Protein AF-A0AAX6DH00-F1 (afdb_monomer_lite)

Structure (mmCIF, N/CA/C/O backbone):
data_AF-A0AAX6DH00-F1
#
_entry.id   AF-A0AAX6DH00-F1
#
loop_
_atom_site.group_PDB
_atom_site.id
_atom_site.type_symbol
_atom_site.label_atom_id
_atom_site.label_alt_id
_atom_site.label_comp_id
_atom_site.label_asym_id
_atom_site.label_entity_id
_atom_site.label_seq_id
_atom_site.pdbx_PDB_ins_code
_atom_site.Cartn_x
_atom_site.Cartn_y
_atom_site.Cartn_z
_atom_site.occupancy
_atom_site.B_iso_or_equiv
_atom_site.auth_seq_id
_atom_site.auth_comp_id
_atom_site.auth_asym_id
_atom_site.auth_atom_id
_atom_site.pdbx_PDB_model_num
ATOM 1 N N . MET A 1 1 ? 16.830 -7.726 -52.967 1.00 36.09 1 MET A N 1
ATOM 2 C CA . MET A 1 1 ? 17.103 -6.277 -53.062 1.00 36.09 1 MET A CA 1
ATOM 3 C C . MET A 1 1 ? 17.906 -5.869 -51.835 1.00 36.09 1 MET A C 1
ATOM 5 O O . MET A 1 1 ? 17.364 -5.880 -50.740 1.00 36.09 1 MET A O 1
ATOM 9 N N . CYS A 1 2 ? 19.209 -5.631 -52.005 1.00 44.84 2 CYS A N 1
ATOM 10 C CA . CYS A 1 2 ? 20.129 -5.226 -50.940 1.00 44.84 2 CYS A CA 1
ATOM 11 C C . CYS A 1 2 ? 20.216 -3.696 -50.881 1.00 44.84 2 CYS A C 1
ATOM 13 O O . CYS A 1 2 ? 20.780 -3.087 -51.782 1.00 44.84 2 CYS A O 1
ATOM 15 N N . ALA A 1 3 ? 19.680 -3.094 -49.821 1.00 40.09 3 ALA A N 1
ATOM 16 C CA . ALA A 1 3 ? 19.896 -1.698 -49.432 1.00 40.09 3 ALA A CA 1
ATOM 17 C C . ALA A 1 3 ? 19.557 -1.627 -47.928 1.00 40.09 3 ALA A C 1
ATOM 19 O O . ALA A 1 3 ? 18.430 -1.925 -47.558 1.00 40.09 3 ALA A O 1
ATOM 20 N N . HIS A 1 4 ? 20.428 -1.335 -46.961 1.00 42.34 4 HIS A N 1
ATOM 21 C CA . HIS A 1 4 ? 21.445 -0.293 -46.886 1.00 42.34 4 HIS A CA 1
ATOM 22 C C . HIS A 1 4 ? 22.553 -0.748 -45.912 1.00 42.34 4 HIS A C 1
ATOM 24 O O . HIS A 1 4 ? 22.329 -0.849 -44.707 1.00 42.34 4 HIS A O 1
ATOM 30 N N . ALA A 1 5 ? 23.754 -1.029 -46.417 1.00 48.47 5 ALA A N 1
ATOM 31 C CA . ALA A 1 5 ? 24.869 -1.577 -45.635 1.00 48.47 5 ALA A CA 1
ATOM 32 C C . ALA A 1 5 ? 25.882 -0.520 -45.136 1.00 48.47 5 ALA A C 1
ATOM 34 O O . ALA A 1 5 ? 26.988 -0.880 -44.749 1.00 48.47 5 ALA A O 1
ATOM 35 N N . LEU A 1 6 ? 25.543 0.777 -45.137 1.00 46.22 6 LEU A N 1
ATOM 36 C CA . LEU A 1 6 ? 26.541 1.851 -44.965 1.00 46.22 6 LEU A CA 1
ATOM 37 C C . LEU A 1 6 ? 26.400 2.736 -43.708 1.00 46.22 6 LEU A C 1
ATOM 39 O O . LEU A 1 6 ? 27.232 3.611 -43.516 1.00 46.22 6 LEU A O 1
ATOM 43 N N . ALA A 1 7 ? 25.442 2.486 -42.803 1.00 45.59 7 ALA A N 1
ATOM 44 C CA . ALA A 1 7 ? 25.322 3.237 -41.531 1.00 45.59 7 ALA A CA 1
ATOM 45 C C . ALA A 1 7 ? 25.464 2.376 -40.252 1.00 45.59 7 ALA A C 1
ATOM 47 O O . ALA A 1 7 ? 25.379 2.881 -39.135 1.00 45.59 7 ALA A O 1
ATOM 48 N N . LEU A 1 8 ? 25.689 1.064 -40.398 1.00 53.50 8 LEU A N 1
ATOM 49 C CA . LEU A 1 8 ? 25.662 0.074 -39.306 1.00 53.50 8 LEU A CA 1
ATOM 50 C C . LEU A 1 8 ? 27.019 -0.168 -38.616 1.00 53.50 8 LEU A C 1
ATOM 52 O O . LEU A 1 8 ? 27.123 -1.064 -37.775 1.00 53.50 8 LEU A O 1
ATOM 56 N N . SER A 1 9 ? 28.058 0.600 -38.953 1.00 57.28 9 SER A N 1
ATOM 57 C CA . SER A 1 9 ? 29.362 0.515 -38.280 1.00 57.28 9 SER A CA 1
ATOM 58 C C . SER A 1 9 ? 29.353 1.165 -36.898 1.00 57.28 9 SER A C 1
ATOM 60 O O . SER A 1 9 ? 30.161 0.781 -36.056 1.00 57.28 9 SER A O 1
ATOM 62 N N . HIS A 1 10 ? 28.431 2.100 -36.636 1.00 70.88 10 HIS A N 1
ATOM 63 C CA . HIS A 1 10 ? 28.306 2.720 -35.324 1.00 70.88 10 HIS A CA 1
ATOM 64 C C . HIS A 1 10 ? 27.531 1.790 -34.373 1.00 70.88 10 HIS A C 1
ATOM 66 O O . HIS A 1 10 ? 26.337 1.549 -34.605 1.00 70.88 10 HIS A O 1
ATOM 72 N N . PRO A 1 11 ? 28.153 1.286 -33.286 1.00 74.12 11 PRO A N 1
ATOM 73 C CA . PRO A 1 11 ? 27.522 0.320 -32.384 1.00 74.12 11 PRO A CA 1
ATOM 74 C C . PRO A 1 11 ? 26.168 0.799 -31.844 1.00 74.12 11 PRO A C 1
ATOM 76 O O . PRO A 1 11 ? 25.225 0.015 -31.769 1.00 74.12 11 PRO A O 1
ATOM 79 N N . GLY A 1 12 ? 26.032 2.100 -31.562 1.00 79.06 12 GLY A N 1
ATOM 80 C CA . GLY A 1 12 ? 24.787 2.693 -31.058 1.00 79.06 12 GLY A CA 1
ATOM 81 C C . GLY A 1 12 ? 23.616 2.659 -32.050 1.00 79.06 12 GLY A C 1
ATOM 82 O O . GLY A 1 12 ? 22.506 2.288 -31.672 1.00 79.06 12 GLY A O 1
ATOM 83 N N . ILE A 1 13 ? 23.856 2.974 -33.331 1.00 81.69 13 ILE A N 1
ATOM 84 C CA . ILE A 1 13 ? 22.810 2.943 -34.373 1.00 81.69 13 ILE A CA 1
ATOM 85 C C . ILE A 1 13 ? 22.343 1.500 -34.577 1.00 81.69 13 ILE A C 1
ATOM 87 O O . ILE A 1 13 ? 21.145 1.231 -34.631 1.00 81.69 13 ILE A O 1
ATOM 91 N N . ARG A 1 14 ? 23.286 0.550 -34.589 1.00 81.56 14 ARG A N 1
ATOM 92 C CA . ARG A 1 14 ? 22.984 -0.878 -34.709 1.00 81.56 14 ARG A CA 1
ATOM 93 C C . ARG A 1 14 ? 22.129 -1.400 -33.555 1.00 81.56 14 ARG A C 1
ATOM 95 O O . ARG A 1 14 ? 21.174 -2.125 -33.814 1.00 81.56 14 ARG A O 1
ATOM 102 N N . CYS A 1 15 ? 22.429 -1.014 -32.314 1.00 82.38 15 CYS A N 1
ATOM 103 C CA . CYS A 1 15 ? 21.626 -1.410 -31.153 1.00 82.38 15 CYS A CA 1
ATOM 104 C C . CYS A 1 15 ? 20.180 -0.904 -31.258 1.00 82.38 15 CYS A C 1
ATOM 106 O O . CYS A 1 15 ? 19.246 -1.679 -31.065 1.00 82.38 15 CYS A O 1
ATOM 108 N N . ARG A 1 16 ? 19.987 0.371 -31.624 1.00 83.06 16 ARG A N 1
ATOM 109 C CA . ARG A 1 16 ? 18.648 0.967 -31.766 1.00 83.06 16 ARG A CA 1
ATOM 110 C C . ARG A 1 16 ? 17.857 0.343 -32.911 1.00 83.06 16 ARG A C 1
ATOM 112 O O . ARG A 1 16 ? 16.684 0.035 -32.735 1.00 83.06 16 ARG A O 1
ATOM 119 N N . CYS A 1 17 ? 18.496 0.089 -34.054 1.00 83.06 17 CYS A N 1
ATOM 120 C CA . CYS A 1 17 ? 17.849 -0.614 -35.158 1.00 83.06 17 CYS A CA 1
ATOM 121 C C . CYS A 1 17 ? 17.416 -2.026 -34.744 1.00 83.06 17 CYS A C 1
ATOM 123 O O . CYS A 1 17 ? 16.275 -2.387 -34.994 1.00 83.06 17 CYS A O 1
ATOM 125 N N . LEU A 1 18 ? 18.277 -2.807 -34.080 1.00 82.44 18 LEU A N 1
ATOM 126 C CA . LEU A 1 18 ? 17.925 -4.157 -33.615 1.00 82.44 18 LEU A CA 1
ATOM 127 C C . LEU A 1 18 ? 16.733 -4.146 -32.649 1.00 82.44 18 LEU A C 1
ATOM 129 O O . LEU A 1 18 ? 15.811 -4.939 -32.817 1.00 82.44 18 LEU A O 1
ATOM 133 N N . ALA A 1 19 ? 16.708 -3.203 -31.703 1.00 83.75 19 ALA A N 1
ATOM 134 C CA . ALA A 1 19 ? 15.570 -3.019 -30.807 1.00 83.75 19 ALA A CA 1
ATOM 135 C C . ALA A 1 19 ? 14.288 -2.625 -31.568 1.00 83.75 19 ALA A C 1
ATOM 137 O O . ALA A 1 19 ? 13.224 -3.164 -31.282 1.00 83.75 19 ALA A O 1
ATOM 138 N N . ALA A 1 20 ? 14.382 -1.753 -32.577 1.00 83.56 20 ALA A N 1
ATOM 139 C CA . ALA A 1 20 ? 13.244 -1.358 -33.412 1.00 83.56 20 ALA A CA 1
ATOM 140 C C . ALA A 1 20 ? 12.718 -2.497 -34.308 1.00 83.56 20 ALA A C 1
ATOM 142 O O . ALA A 1 20 ? 11.521 -2.571 -34.566 1.00 83.56 20 ALA A O 1
ATOM 143 N N . TYR A 1 21 ? 13.596 -3.402 -34.751 1.00 82.00 21 TYR A N 1
ATOM 144 C CA . TYR A 1 21 ? 13.225 -4.621 -35.481 1.00 82.00 21 TYR A CA 1
ATOM 145 C C . TYR A 1 21 ? 12.626 -5.714 -34.576 1.00 82.00 21 TYR A C 1
ATOM 147 O O . TYR A 1 21 ? 12.186 -6.744 -35.083 1.00 82.00 21 TYR A O 1
ATOM 155 N N . GLY A 1 22 ? 12.603 -5.506 -33.256 1.00 80.38 22 GLY A N 1
ATOM 156 C CA . GLY A 1 22 ? 12.079 -6.455 -32.273 1.00 80.38 22 GLY A CA 1
ATOM 157 C C . GLY A 1 22 ? 13.092 -7.483 -31.760 1.00 80.38 22 GLY A C 1
ATOM 158 O O . GLY A 1 22 ? 12.729 -8.351 -30.969 1.00 80.38 22 GLY A O 1
ATOM 159 N N . ASP A 1 23 ? 14.368 -7.376 -32.144 1.00 83.12 23 ASP A N 1
ATOM 160 C CA . ASP A 1 23 ? 15.461 -8.204 -31.619 1.00 83.12 23 ASP A CA 1
ATOM 161 C C . ASP A 1 23 ? 16.238 -7.467 -30.516 1.00 83.12 23 ASP A C 1
ATOM 163 O O . ASP A 1 23 ? 17.413 -7.097 -30.627 1.00 83.12 23 ASP A O 1
ATOM 167 N N . ALA A 1 24 ? 15.539 -7.240 -29.410 1.00 79.75 24 ALA A N 1
ATOM 168 C CA . ALA A 1 24 ? 16.080 -6.572 -28.237 1.00 79.75 24 ALA A CA 1
ATOM 169 C C . ALA A 1 24 ? 17.164 -7.396 -27.512 1.00 79.75 24 ALA A C 1
ATOM 171 O O . ALA A 1 24 ? 18.070 -6.828 -26.907 1.00 79.75 24 ALA A O 1
ATOM 172 N N . VAL A 1 25 ? 17.141 -8.730 -27.612 1.00 81.81 25 VAL A N 1
ATOM 173 C CA . VAL A 1 25 ? 18.165 -9.595 -26.995 1.00 81.81 25 VAL A CA 1
ATOM 174 C C . VAL A 1 25 ? 19.510 -9.427 -27.701 1.00 81.81 25 VAL A C 1
ATOM 176 O O . VAL A 1 25 ? 20.551 -9.314 -27.044 1.00 81.81 25 VAL A O 1
ATOM 179 N N . SER A 1 26 ? 19.515 -9.361 -29.034 1.00 81.62 26 SER A N 1
ATOM 180 C CA . SER A 1 26 ? 20.732 -9.040 -29.779 1.00 81.62 26 SER A CA 1
ATOM 181 C C . SER A 1 26 ? 21.182 -7.600 -29.549 1.00 81.62 26 SER A C 1
ATOM 183 O O . SER A 1 26 ? 22.388 -7.360 -29.481 1.00 81.62 26 SER A O 1
ATOM 185 N N . ALA A 1 27 ? 20.254 -6.653 -29.372 1.00 81.25 27 ALA A N 1
ATOM 186 C CA . ALA A 1 27 ? 20.592 -5.270 -29.033 1.00 81.25 27 ALA A CA 1
ATOM 187 C C . ALA A 1 27 ? 21.374 -5.178 -27.709 1.00 81.25 27 ALA A C 1
ATOM 189 O O . ALA A 1 27 ? 22.427 -4.546 -27.667 1.00 81.25 27 ALA A O 1
ATOM 190 N N . VAL A 1 28 ? 20.938 -5.889 -26.661 1.00 82.12 28 VAL A N 1
ATOM 191 C CA . VAL A 1 28 ? 21.634 -5.931 -25.359 1.00 82.12 28 VAL A CA 1
ATOM 192 C C . VAL A 1 28 ? 23.030 -6.549 -25.480 1.00 82.12 28 VAL A C 1
ATOM 194 O O . VAL A 1 28 ? 23.989 -6.041 -24.901 1.00 82.12 28 VAL A O 1
ATOM 197 N N . LYS A 1 29 ? 23.195 -7.608 -26.283 1.00 84.00 29 LYS A N 1
ATOM 198 C CA . LYS A 1 29 ? 24.524 -8.198 -26.542 1.00 84.00 29 LYS A CA 1
ATOM 199 C C . LYS A 1 29 ? 25.462 -7.204 -27.224 1.00 84.00 29 LYS A C 1
ATOM 201 O O . LYS A 1 29 ? 26.643 -7.134 -26.882 1.00 84.00 29 LYS A O 1
ATOM 206 N N . TRP A 1 30 ? 24.941 -6.427 -28.171 1.00 81.19 30 TRP A N 1
ATOM 207 C CA . TRP A 1 30 ? 25.705 -5.397 -28.870 1.00 81.19 30 TRP A CA 1
ATOM 208 C C . TRP A 1 30 ? 26.014 -4.177 -28.002 1.00 81.19 30 TRP A C 1
ATOM 210 O O . TRP A 1 30 ? 27.060 -3.562 -28.207 1.00 81.19 30 TRP A O 1
ATOM 220 N N . ALA A 1 31 ? 25.187 -3.884 -26.996 1.00 78.94 31 ALA A N 1
ATOM 221 C CA . ALA A 1 31 ? 25.426 -2.801 -26.048 1.00 78.94 31 ALA A CA 1
ATOM 222 C C . ALA A 1 31 ? 26.734 -2.977 -25.261 1.00 78.94 31 ALA A C 1
ATOM 224 O O . ALA A 1 31 ? 27.362 -1.997 -24.903 1.00 78.94 31 ALA A O 1
ATOM 225 N N . SER A 1 32 ? 27.242 -4.201 -25.082 1.00 77.56 32 SER A N 1
ATOM 226 C CA . SER A 1 32 ? 28.572 -4.417 -24.477 1.00 77.56 32 SER A CA 1
ATOM 227 C C . SER A 1 32 ? 29.734 -3.747 -25.235 1.00 77.56 32 SER A C 1
ATOM 229 O O . SER A 1 32 ? 30.798 -3.527 -24.662 1.00 77.56 32 SER A O 1
ATOM 231 N N . ARG A 1 33 ? 29.542 -3.437 -26.525 1.00 79.00 33 ARG A N 1
ATOM 232 C CA . ARG A 1 33 ? 30.522 -2.768 -27.399 1.00 79.00 33 ARG A CA 1
ATOM 233 C C . ARG A 1 33 ? 30.294 -1.260 -27.505 1.00 79.00 33 ARG A C 1
ATOM 235 O O . ARG A 1 33 ? 30.979 -0.598 -28.282 1.00 79.00 33 ARG A O 1
ATOM 242 N N . LEU A 1 34 ? 29.291 -0.747 -26.804 1.00 78.50 34 LEU A N 1
ATOM 243 C CA . LEU A 1 34 ? 28.918 0.654 -26.778 1.00 78.50 34 LEU A CA 1
ATOM 244 C C . LEU A 1 34 ? 29.543 1.314 -25.534 1.00 78.50 34 LEU A C 1
ATOM 246 O O . LEU A 1 34 ? 29.838 0.650 -24.539 1.00 78.50 34 LEU A O 1
ATOM 250 N N . GLY A 1 35 ? 29.846 2.608 -25.624 1.00 74.50 35 GLY A N 1
ATOM 251 C CA . GLY A 1 35 ? 30.344 3.360 -24.476 1.00 74.50 35 GLY A CA 1
ATOM 252 C C . GLY A 1 35 ? 29.228 3.606 -23.461 1.00 74.50 35 GLY A C 1
ATOM 253 O O . GLY A 1 35 ? 28.056 3.721 -23.830 1.00 74.50 35 GLY A O 1
ATOM 254 N N . ARG A 1 36 ? 29.597 3.691 -22.177 1.00 73.06 36 ARG A N 1
ATOM 255 C CA . ARG A 1 36 ? 28.654 3.849 -21.053 1.00 73.06 36 ARG A CA 1
ATOM 256 C C . ARG A 1 36 ? 27.730 5.051 -21.235 1.00 73.06 36 ARG A C 1
ATOM 258 O O . ARG A 1 36 ? 26.573 4.996 -20.841 1.00 73.06 36 ARG A O 1
ATOM 265 N N . GLU A 1 37 ? 28.226 6.103 -21.873 1.00 75.69 37 GLU A N 1
ATOM 266 C CA . GLU A 1 37 ? 27.492 7.334 -22.150 1.00 75.69 37 GLU A CA 1
ATOM 267 C C . GLU A 1 37 ? 26.274 7.143 -23.065 1.00 75.69 37 GLU A C 1
ATOM 269 O O . GLU A 1 37 ? 25.338 7.928 -23.000 1.00 75.69 37 GLU A O 1
ATOM 274 N N . HIS A 1 38 ? 26.234 6.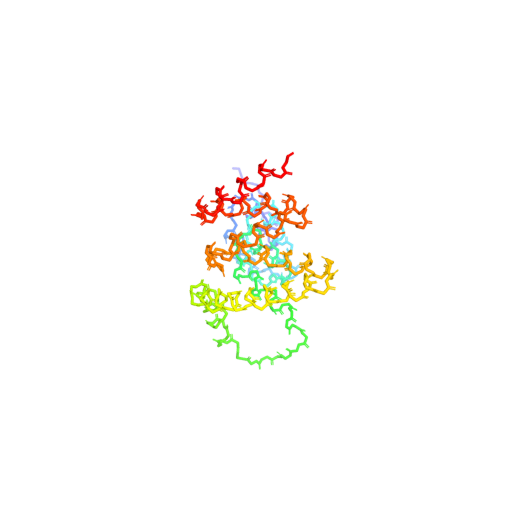079 -23.868 1.00 79.12 38 HIS A N 1
ATOM 275 C CA . HIS A 1 38 ? 25.117 5.799 -24.774 1.00 79.12 38 HIS A CA 1
ATOM 276 C C . HIS A 1 38 ? 24.175 4.701 -24.249 1.00 79.12 38 HIS A C 1
ATOM 278 O O . HIS A 1 38 ? 23.207 4.338 -24.926 1.00 79.12 38 HIS A O 1
ATOM 284 N N . HIS A 1 39 ? 24.464 4.126 -23.078 1.00 82.00 39 HIS A N 1
ATOM 285 C CA . HIS A 1 39 ? 23.659 3.049 -22.499 1.00 82.00 39 HIS A CA 1
ATOM 286 C C . HIS A 1 39 ? 22.344 3.566 -21.931 1.00 82.00 39 HIS A C 1
ATOM 288 O O . HIS A 1 39 ? 21.317 2.919 -22.125 1.00 82.00 39 HIS A O 1
ATOM 294 N N . ASP A 1 40 ? 22.362 4.750 -21.318 1.00 82.31 40 ASP A N 1
ATOM 295 C CA . ASP A 1 40 ? 21.157 5.401 -20.802 1.00 82.31 40 ASP A CA 1
ATOM 296 C C . ASP A 1 40 ? 20.189 5.744 -21.941 1.00 82.31 40 ASP A C 1
ATOM 298 O O . ASP A 1 40 ? 19.012 5.386 -21.889 1.00 82.31 40 ASP A O 1
ATOM 302 N N . ASP A 1 41 ? 20.702 6.315 -23.034 1.00 85.00 41 ASP A N 1
ATOM 303 C CA . ASP A 1 41 ? 19.892 6.610 -24.217 1.00 85.00 41 ASP A CA 1
ATOM 304 C C . ASP A 1 41 ? 19.286 5.347 -24.847 1.00 85.00 41 ASP A C 1
ATOM 306 O O . ASP A 1 41 ? 18.151 5.356 -25.329 1.00 85.00 41 ASP A O 1
ATOM 310 N N . LEU A 1 42 ? 20.052 4.251 -24.899 1.00 83.31 42 LEU A N 1
ATOM 311 C CA . LEU A 1 42 ? 19.571 2.978 -25.433 1.00 83.31 42 LEU A CA 1
ATOM 312 C C . LEU A 1 42 ? 18.503 2.366 -24.521 1.00 83.31 42 LEU A C 1
ATOM 314 O O . LEU A 1 42 ? 17.490 1.879 -25.019 1.00 83.31 42 LEU A O 1
ATOM 318 N N . ALA A 1 43 ? 18.701 2.420 -23.206 1.00 84.81 43 ALA A N 1
ATOM 319 C CA . ALA A 1 43 ? 17.744 1.938 -22.221 1.00 84.81 43 ALA A CA 1
ATOM 320 C C . ALA A 1 43 ? 16.431 2.734 -22.275 1.00 84.81 43 ALA A C 1
ATOM 322 O O . ALA A 1 43 ? 15.355 2.137 -22.291 1.00 84.81 43 ALA A O 1
ATOM 323 N N . GLN A 1 44 ? 16.501 4.061 -22.414 1.00 85.88 44 GLN A N 1
ATOM 324 C CA . GLN A 1 44 ? 15.326 4.916 -22.590 1.00 85.88 44 GLN A CA 1
ATOM 325 C C . GLN A 1 44 ? 14.613 4.658 -23.926 1.00 85.88 44 GLN A C 1
ATOM 327 O O . GLN A 1 44 ? 13.383 4.638 -23.982 1.00 85.88 44 GLN A O 1
ATOM 332 N N . PHE A 1 45 ? 15.361 4.399 -25.002 1.00 85.12 45 PHE A N 1
ATOM 333 C CA . PHE A 1 45 ? 14.779 3.992 -26.282 1.00 85.12 45 PHE A CA 1
ATOM 334 C C . PHE A 1 45 ? 14.041 2.650 -26.170 1.00 85.12 45 PHE A C 1
ATOM 336 O O . PHE A 1 45 ? 12.902 2.527 -26.614 1.00 85.12 45 PHE A O 1
ATOM 343 N N . MET A 1 46 ? 14.657 1.650 -25.534 1.00 84.12 46 MET A N 1
ATOM 344 C CA . MET A 1 46 ? 14.034 0.343 -25.307 1.00 84.12 46 MET A CA 1
ATOM 345 C C . MET A 1 46 ? 12.799 0.442 -24.407 1.00 84.12 46 MET A C 1
ATOM 347 O O . MET A 1 46 ? 11.823 -0.269 -24.641 1.00 84.12 46 MET A O 1
ATOM 351 N N . LEU A 1 47 ? 12.808 1.357 -23.436 1.00 84.00 47 LEU A N 1
ATOM 352 C CA . LEU A 1 47 ? 11.652 1.663 -22.602 1.00 84.00 47 LEU A CA 1
ATOM 353 C C . LEU A 1 47 ? 10.469 2.180 -23.423 1.00 84.00 47 LEU A C 1
ATOM 355 O O . LEU A 1 47 ? 9.367 1.651 -23.302 1.00 84.00 47 LEU A O 1
ATOM 359 N N . GLY A 1 48 ? 10.707 3.158 -24.302 1.00 83.69 48 GLY A N 1
ATOM 360 C CA . GLY A 1 48 ? 9.674 3.715 -25.184 1.00 83.69 48 GLY A CA 1
ATOM 361 C C . GLY A 1 48 ? 9.078 2.691 -26.158 1.00 83.69 48 GLY A C 1
ATOM 362 O O . GLY A 1 48 ? 7.930 2.830 -26.567 1.00 83.69 48 GLY A O 1
ATOM 363 N N . MET A 1 49 ? 9.831 1.637 -26.482 1.00 80.69 49 MET A N 1
ATOM 364 C CA . MET A 1 49 ? 9.384 0.521 -27.324 1.00 80.69 49 MET A CA 1
ATOM 365 C C . MET A 1 49 ? 8.683 -0.603 -26.536 1.00 80.69 49 MET A C 1
ATOM 367 O O . MET A 1 49 ? 8.215 -1.564 -27.142 1.00 80.69 49 MET A O 1
ATOM 371 N N . GLY A 1 50 ? 8.607 -0.513 -25.202 1.00 82.00 50 GLY A N 1
ATOM 372 C CA . GLY A 1 50 ? 7.980 -1.524 -24.340 1.00 82.00 50 GLY A CA 1
ATOM 373 C C . GLY A 1 50 ? 8.894 -2.685 -23.928 1.00 82.00 50 GLY A C 1
ATOM 374 O O . GLY A 1 50 ? 8.435 -3.650 -23.321 1.00 82.00 50 GLY A O 1
ATOM 375 N N . TYR A 1 51 ? 10.199 -2.602 -24.198 1.00 81.50 51 TYR A N 1
ATOM 376 C CA . TYR A 1 51 ? 11.192 -3.629 -23.862 1.00 81.50 51 TYR A CA 1
ATOM 377 C C . TYR A 1 51 ? 11.858 -3.388 -22.496 1.00 81.50 51 TYR A C 1
ATOM 379 O O . TYR A 1 51 ? 13.076 -3.508 -22.351 1.00 81.50 51 TYR A O 1
ATOM 387 N N . ALA A 1 52 ? 11.061 -3.066 -21.471 1.00 77.44 52 ALA A N 1
ATOM 388 C CA . ALA A 1 52 ? 11.549 -2.714 -20.131 1.00 77.44 52 ALA A CA 1
ATOM 389 C C . ALA A 1 52 ? 12.341 -3.852 -19.454 1.00 77.44 52 ALA A C 1
ATOM 391 O O . ALA A 1 52 ? 13.385 -3.619 -18.848 1.00 77.44 52 ALA A O 1
ATOM 392 N N . THR A 1 53 ? 11.896 -5.102 -19.611 1.00 77.69 53 THR A N 1
ATOM 393 C CA . THR A 1 53 ? 12.554 -6.282 -19.020 1.00 77.69 53 THR A CA 1
ATOM 394 C C . THR A 1 53 ? 13.926 -6.562 -19.630 1.00 77.69 53 THR A C 1
ATOM 396 O O . THR A 1 53 ? 14.848 -6.971 -18.933 1.00 77.69 53 THR A O 1
ATOM 399 N N . GLN A 1 54 ? 14.084 -6.324 -20.932 1.00 80.38 54 GLN A N 1
ATOM 400 C CA . GLN A 1 54 ? 15.346 -6.533 -21.644 1.00 80.38 54 GLN A CA 1
ATOM 401 C C . GLN A 1 54 ? 16.297 -5.356 -21.437 1.00 80.38 54 GLN A C 1
ATOM 403 O O . GLN A 1 54 ? 17.504 -5.561 -21.330 1.00 80.38 54 GLN A O 1
ATOM 408 N N . ALA A 1 55 ? 15.759 -4.141 -21.313 1.00 79.50 55 ALA A N 1
ATOM 409 C CA . ALA A 1 55 ? 16.533 -2.956 -20.975 1.00 79.50 55 ALA A CA 1
ATOM 410 C C . ALA A 1 55 ? 17.229 -3.104 -19.612 1.00 79.50 55 ALA A C 1
ATOM 412 O O . ALA A 1 55 ? 18.388 -2.729 -19.499 1.00 79.50 55 ALA A O 1
ATOM 413 N N . LEU A 1 56 ? 16.600 -3.752 -18.620 1.00 79.44 56 LEU A N 1
ATOM 414 C CA . LEU A 1 56 ? 17.237 -4.058 -17.327 1.00 79.44 56 LEU A CA 1
ATOM 415 C C . LEU A 1 56 ? 18.527 -4.889 -17.432 1.00 79.44 56 LEU A C 1
ATOM 417 O O . LEU A 1 56 ? 19.333 -4.886 -16.507 1.00 79.44 56 LEU A O 1
ATOM 421 N N . HIS A 1 57 ? 18.734 -5.619 -18.530 1.00 80.75 57 HIS A N 1
ATOM 422 C CA . HIS A 1 57 ? 19.944 -6.414 -18.741 1.00 80.75 57 HIS A CA 1
ATOM 423 C C . HIS A 1 57 ? 21.095 -5.625 -19.383 1.00 80.75 57 HIS A C 1
ATOM 425 O O . HIS A 1 57 ? 22.171 -6.192 -19.592 1.00 80.75 57 HIS A O 1
ATOM 431 N N . LEU A 1 58 ? 20.903 -4.341 -19.708 1.00 80.00 58 LEU A N 1
ATOM 432 C CA . LEU A 1 58 ? 21.966 -3.508 -20.263 1.00 80.00 58 LEU A CA 1
ATOM 433 C C . LEU A 1 58 ? 23.040 -3.224 -19.193 1.00 80.00 58 LEU A C 1
ATOM 435 O O . LEU A 1 58 ? 22.727 -2.768 -18.092 1.00 80.00 58 LEU A O 1
ATOM 439 N N . PRO A 1 59 ? 24.327 -3.472 -19.492 1.00 69.94 59 PRO A N 1
ATOM 440 C CA . PRO A 1 59 ? 25.401 -3.216 -18.542 1.00 69.94 59 PRO A CA 1
ATOM 441 C C . PRO A 1 59 ? 25.639 -1.710 -18.398 1.00 69.94 59 PRO A C 1
ATOM 443 O O . PRO A 1 59 ? 25.813 -1.026 -19.393 1.00 69.94 59 PRO A O 1
ATOM 446 N N . GLY A 1 60 ? 25.734 -1.178 -17.178 1.00 71.31 60 GLY A N 1
ATOM 447 C CA . GLY A 1 60 ? 26.168 0.211 -16.956 1.00 71.31 60 GLY A CA 1
ATOM 448 C C . GLY A 1 60 ? 25.102 1.291 -17.162 1.00 71.31 60 GLY A C 1
ATOM 449 O O . GLY A 1 60 ? 25.473 2.428 -17.430 1.00 71.31 60 GLY A O 1
ATOM 450 N N . ILE A 1 61 ? 23.819 0.946 -17.023 1.00 79.88 61 ILE A N 1
ATOM 451 C CA . ILE A 1 61 ? 22.731 1.927 -16.922 1.00 79.88 61 ILE A CA 1
ATOM 452 C C . ILE A 1 61 ? 22.867 2.731 -15.620 1.00 79.88 61 ILE A C 1
ATOM 454 O O . ILE A 1 61 ? 23.279 2.206 -14.579 1.00 79.88 61 ILE A O 1
ATOM 458 N N . SER A 1 62 ? 22.487 4.003 -15.663 1.00 79.44 62 SER A N 1
ATOM 459 C CA . SER A 1 62 ? 22.355 4.854 -14.487 1.00 79.44 62 SER A CA 1
ATOM 460 C C . SER A 1 62 ? 21.373 4.274 -13.465 1.00 79.44 62 SER A C 1
ATOM 462 O O . SER A 1 62 ? 20.268 3.849 -13.797 1.00 79.44 62 SER A O 1
ATOM 464 N N . LYS A 1 63 ? 21.737 4.328 -12.178 1.00 76.25 63 LYS A N 1
ATOM 465 C CA . LYS A 1 63 ? 20.929 3.781 -11.070 1.00 76.25 63 LYS A CA 1
ATOM 466 C C . LYS A 1 63 ? 19.521 4.367 -10.965 1.00 76.25 63 LYS A C 1
ATOM 468 O O . LYS A 1 63 ? 18.615 3.686 -10.494 1.00 76.25 63 LYS A O 1
ATOM 473 N N . ARG A 1 64 ? 19.327 5.603 -11.435 1.00 78.94 64 ARG A N 1
ATOM 474 C CA . ARG A 1 64 ? 17.998 6.227 -11.524 1.00 78.94 64 ARG A CA 1
ATOM 475 C C . ARG A 1 64 ? 17.140 5.570 -12.603 1.00 78.94 64 ARG A C 1
ATOM 477 O O . ARG A 1 64 ? 16.004 5.209 -12.338 1.00 78.94 64 ARG A O 1
ATOM 484 N N . LEU A 1 65 ? 17.715 5.345 -13.783 1.00 80.88 65 LEU A N 1
ATOM 485 C CA . LEU A 1 65 ? 17.010 4.716 -14.895 1.00 80.88 65 LEU A CA 1
ATOM 486 C C . LEU A 1 65 ? 16.769 3.219 -14.636 1.00 80.88 65 LEU A C 1
ATOM 488 O O . LEU A 1 65 ? 15.717 2.700 -14.989 1.00 80.88 65 LEU A O 1
ATOM 492 N N . GLU A 1 66 ? 17.688 2.534 -13.948 1.00 82.62 66 GLU A N 1
ATOM 493 C CA . GLU A 1 66 ? 17.498 1.152 -13.479 1.00 82.62 66 GLU A CA 1
ATOM 494 C C . GLU A 1 66 ? 16.285 1.032 -12.534 1.00 82.62 66 GLU A C 1
ATOM 496 O O . GLU A 1 66 ? 15.502 0.091 -12.655 1.00 82.62 66 GLU A O 1
ATOM 501 N N . PHE A 1 67 ? 16.078 2.013 -11.645 1.00 81.75 67 PHE A N 1
ATOM 502 C CA . PHE A 1 67 ? 14.898 2.083 -10.778 1.00 81.75 67 PHE A CA 1
ATOM 503 C C . PHE A 1 67 ? 13.602 2.285 -11.575 1.00 81.75 67 PHE A C 1
ATOM 505 O O . PHE A 1 67 ? 12.644 1.537 -11.372 1.00 81.75 67 PHE A O 1
ATOM 512 N N . ASP A 1 68 ? 13.582 3.237 -12.511 1.00 81.75 68 ASP A N 1
ATOM 513 C CA . ASP A 1 68 ? 12.402 3.507 -13.341 1.00 81.75 68 ASP A CA 1
ATOM 514 C C . ASP A 1 68 ? 12.024 2.283 -14.190 1.00 81.75 68 ASP A C 1
ATOM 516 O O . ASP A 1 68 ? 10.852 1.910 -14.282 1.00 81.75 68 ASP A O 1
ATOM 520 N N . LEU A 1 69 ? 13.022 1.591 -14.746 1.00 81.94 69 LEU A N 1
ATOM 521 C CA . LEU A 1 69 ? 12.827 0.349 -15.494 1.00 81.94 69 LEU A CA 1
ATOM 522 C C . LEU A 1 69 ? 12.306 -0.786 -14.608 1.00 81.94 69 LEU A C 1
ATOM 524 O O . LEU A 1 69 ? 11.411 -1.527 -15.020 1.00 81.94 69 LEU A O 1
ATOM 528 N N . ALA A 1 70 ? 12.833 -0.927 -13.391 1.00 80.38 70 ALA A N 1
ATOM 529 C CA . ALA A 1 70 ? 12.406 -1.951 -12.440 1.00 80.38 70 ALA A CA 1
ATOM 530 C C . ALA A 1 70 ? 10.965 -1.720 -11.957 1.00 80.38 70 ALA A C 1
ATOM 532 O O . ALA A 1 70 ? 10.200 -2.674 -11.819 1.00 80.38 70 ALA A O 1
ATOM 533 N N . MET A 1 71 ? 10.565 -0.458 -11.777 1.00 81.31 71 MET A N 1
ATOM 534 C CA . MET A 1 71 ? 9.184 -0.081 -11.465 1.00 81.31 71 MET A CA 1
ATOM 535 C C . MET A 1 71 ? 8.232 -0.424 -12.616 1.00 81.31 71 MET A C 1
ATOM 537 O O . MET A 1 71 ? 7.172 -1.000 -12.381 1.00 81.31 71 MET A O 1
ATOM 541 N N . GLN A 1 72 ? 8.618 -0.144 -13.865 1.00 79.69 72 GLN A N 1
ATOM 542 C CA . GLN A 1 72 ? 7.781 -0.444 -15.035 1.00 79.69 72 GLN A CA 1
ATOM 543 C C . GLN A 1 72 ? 7.703 -1.938 -15.381 1.00 79.69 72 GLN A C 1
ATOM 545 O O . GLN A 1 72 ? 6.711 -2.391 -15.945 1.00 79.69 72 GLN A O 1
ATOM 550 N N . SER A 1 73 ? 8.722 -2.720 -15.027 1.00 74.75 73 SER A N 1
ATOM 551 C CA . SER A 1 73 ? 8.749 -4.177 -15.232 1.00 74.75 73 SER A CA 1
ATOM 552 C C . SER A 1 73 ? 8.209 -4.982 -14.044 1.00 74.75 73 SER A C 1
ATOM 554 O O . SER A 1 73 ? 8.239 -6.212 -14.082 1.00 74.75 73 SER A O 1
ATOM 556 N N . ASN A 1 74 ? 7.675 -4.307 -13.015 1.00 75.25 74 ASN A N 1
ATOM 557 C CA . ASN A 1 74 ? 7.135 -4.903 -11.787 1.00 75.25 74 ASN A CA 1
ATOM 558 C C . ASN A 1 74 ? 8.166 -5.724 -10.978 1.00 75.25 74 ASN A C 1
ATOM 560 O O . ASN A 1 74 ? 7.812 -6.583 -10.169 1.00 75.25 74 ASN A O 1
ATOM 564 N N . ASP A 1 75 ? 9.457 -5.452 -11.174 1.00 77.44 75 ASP A N 1
ATOM 565 C CA . ASP A 1 75 ? 10.566 -6.192 -10.574 1.00 77.44 75 ASP A CA 1
ATOM 566 C C . ASP A 1 75 ? 11.015 -5.502 -9.269 1.00 77.44 75 ASP A C 1
ATOM 568 O O . ASP A 1 75 ? 12.116 -4.960 -9.127 1.00 77.44 75 ASP A O 1
ATOM 572 N N . LEU A 1 76 ? 10.102 -5.489 -8.288 1.00 74.56 76 LEU A N 1
ATOM 573 C CA . LEU A 1 76 ? 10.197 -4.693 -7.052 1.00 74.56 76 LEU A CA 1
ATOM 574 C C . LEU A 1 76 ? 11.458 -4.976 -6.222 1.00 74.56 76 LEU A C 1
ATOM 576 O O . LEU A 1 76 ? 11.978 -4.080 -5.558 1.00 74.56 76 LEU A O 1
ATOM 580 N N . LYS A 1 77 ? 11.985 -6.206 -6.276 1.00 73.75 77 LYS A N 1
ATOM 581 C CA . LYS A 1 77 ? 13.227 -6.582 -5.577 1.00 73.75 77 LYS A CA 1
ATOM 582 C C . LYS A 1 77 ? 14.424 -5.784 -6.097 1.00 73.75 77 LYS A C 1
ATOM 584 O O . LYS A 1 77 ? 15.234 -5.305 -5.306 1.00 73.75 77 LYS A O 1
ATOM 589 N N . ARG A 1 78 ? 14.510 -5.608 -7.419 1.00 71.19 78 ARG A N 1
ATOM 590 C CA . ARG A 1 78 ? 15.572 -4.826 -8.065 1.00 71.19 78 ARG A CA 1
ATOM 591 C C . ARG A 1 78 ? 15.371 -3.330 -7.861 1.00 71.19 78 ARG A C 1
ATOM 593 O O . ARG A 1 78 ? 16.344 -2.635 -7.585 1.00 71.19 78 ARG A O 1
ATOM 600 N N . ALA A 1 79 ? 14.126 -2.849 -7.906 1.00 75.75 79 ALA A N 1
ATOM 601 C CA . ALA A 1 79 ? 13.807 -1.448 -7.620 1.00 75.75 79 ALA A CA 1
ATOM 602 C C . ALA A 1 79 ? 14.240 -1.049 -6.197 1.00 75.75 79 ALA A C 1
ATOM 604 O O . ALA A 1 79 ? 14.932 -0.047 -6.016 1.00 75.75 79 ALA A O 1
ATOM 605 N N . LEU A 1 80 ? 13.912 -1.874 -5.194 1.00 73.62 80 LEU A N 1
ATOM 606 C CA . LEU A 1 80 ? 14.317 -1.654 -3.804 1.00 73.62 80 LEU A CA 1
ATOM 607 C C . LEU A 1 80 ? 15.845 -1.659 -3.654 1.00 73.62 80 LEU A C 1
ATOM 609 O O . LEU A 1 80 ? 16.406 -0.771 -3.015 1.00 73.62 80 LEU A O 1
ATOM 613 N N . GLN A 1 81 ? 16.529 -2.622 -4.278 1.00 74.88 81 GLN A N 1
ATOM 614 C CA . GLN A 1 81 ? 17.990 -2.705 -4.241 1.00 74.88 81 GLN A CA 1
ATOM 615 C C . GLN A 1 81 ? 18.656 -1.469 -4.871 1.00 74.88 81 GLN A C 1
ATOM 617 O O . GLN A 1 81 ? 19.636 -0.950 -4.329 1.00 74.88 81 GLN A O 1
ATOM 622 N N . CYS A 1 82 ? 18.107 -0.952 -5.974 1.00 73.44 82 CYS A N 1
ATOM 623 C CA . CYS A 1 82 ? 18.569 0.291 -6.595 1.00 73.44 82 CYS A CA 1
ATOM 624 C C . CYS A 1 82 ? 18.361 1.497 -5.675 1.00 73.44 82 CYS A C 1
ATOM 626 O O . CYS A 1 82 ? 19.272 2.309 -5.517 1.00 73.44 82 CYS A O 1
ATOM 628 N N . LEU A 1 83 ? 17.200 1.585 -5.024 1.00 74.44 83 LEU A N 1
ATOM 629 C CA . LEU A 1 83 ? 16.867 2.666 -4.096 1.00 74.44 83 LEU A CA 1
ATOM 630 C C . LEU A 1 83 ? 17.803 2.664 -2.878 1.00 74.44 83 LEU A C 1
ATOM 632 O O . LEU A 1 83 ? 18.363 3.705 -2.544 1.00 74.44 83 LEU A O 1
ATOM 636 N N . LEU A 1 84 ? 18.067 1.500 -2.278 1.00 72.69 84 LEU A N 1
ATOM 637 C CA . LEU A 1 84 ? 19.026 1.358 -1.174 1.00 72.69 84 LEU A CA 1
ATOM 638 C C . LEU A 1 84 ? 20.446 1.761 -1.593 1.00 72.69 84 LEU A C 1
ATOM 640 O O . LEU A 1 84 ? 21.129 2.473 -0.861 1.00 72.69 84 LEU A O 1
ATOM 644 N N . THR A 1 85 ? 20.869 1.380 -2.801 1.00 73.94 85 THR A N 1
ATOM 645 C CA . THR A 1 85 ? 22.181 1.769 -3.346 1.00 73.94 85 THR A CA 1
ATOM 646 C C . THR A 1 85 ? 22.280 3.287 -3.549 1.00 73.94 85 THR A C 1
ATOM 648 O O . THR A 1 85 ? 23.316 3.881 -3.261 1.00 73.94 85 THR A O 1
ATOM 651 N N . MET A 1 86 ? 21.204 3.941 -4.006 1.00 67.50 86 MET A N 1
ATOM 652 C CA . MET A 1 86 ? 21.150 5.404 -4.130 1.00 67.50 86 MET A CA 1
ATOM 653 C C . MET A 1 86 ? 21.102 6.110 -2.766 1.00 67.50 86 MET A C 1
ATOM 655 O O . MET A 1 86 ? 21.727 7.156 -2.606 1.00 67.50 86 MET A O 1
ATOM 659 N N . SER A 1 87 ? 20.394 5.540 -1.787 1.00 67.00 87 SER A N 1
ATOM 660 C CA . SER A 1 87 ? 20.247 6.100 -0.436 1.00 67.00 87 SER A CA 1
ATOM 661 C C . SER A 1 87 ? 21.530 5.987 0.395 1.00 67.00 87 SER A C 1
ATOM 663 O O . SER A 1 87 ? 21.834 6.892 1.167 1.00 67.00 87 SER A O 1
ATOM 665 N N . ASN A 1 88 ? 22.315 4.922 0.206 1.00 57.56 88 ASN A N 1
ATOM 666 C CA . ASN A 1 88 ? 23.559 4.679 0.947 1.00 57.56 88 ASN A CA 1
ATOM 667 C C . ASN A 1 88 ? 24.797 5.340 0.315 1.00 57.56 88 ASN A C 1
ATOM 669 O O . ASN A 1 88 ? 25.884 5.281 0.880 1.00 57.56 88 ASN A O 1
ATOM 673 N N . SER A 1 89 ? 24.660 6.042 -0.815 1.00 49.62 89 SER A N 1
ATOM 674 C CA . SER A 1 89 ? 25.779 6.715 -1.498 1.00 49.62 89 SER A CA 1
ATOM 675 C C . SER A 1 89 ? 26.330 7.959 -0.763 1.00 49.62 89 SER A C 1
ATOM 677 O O . SER A 1 89 ? 27.051 8.754 -1.371 1.00 49.62 89 SER A O 1
ATOM 679 N N . ARG A 1 90 ? 26.018 8.156 0.5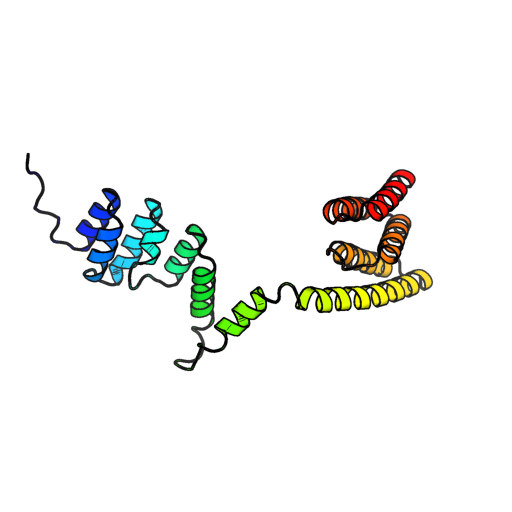24 1.00 45.41 90 ARG A N 1
ATOM 680 C CA . ARG A 1 90 ? 26.687 9.157 1.369 1.00 45.41 90 ARG A CA 1
ATOM 681 C C . ARG A 1 90 ? 27.650 8.595 2.402 1.00 45.41 90 ARG A C 1
ATOM 683 O O . ARG A 1 90 ? 28.391 9.400 2.943 1.00 45.41 90 ARG A O 1
ATOM 690 N N . ASP A 1 91 ? 27.734 7.284 2.609 1.00 38.41 91 ASP A N 1
ATOM 691 C CA . ASP A 1 91 ? 28.736 6.761 3.532 1.00 38.41 91 ASP A CA 1
ATOM 692 C C . ASP A 1 91 ? 29.176 5.334 3.193 1.00 38.41 91 ASP A C 1
ATOM 694 O O . ASP A 1 91 ? 28.381 4.403 3.115 1.00 38.41 91 ASP A O 1
ATOM 698 N N . VAL A 1 92 ? 30.497 5.208 3.075 1.00 35.75 92 VAL A N 1
ATOM 699 C CA . VAL A 1 92 ? 31.289 3.985 3.227 1.00 35.75 92 VAL A CA 1
ATOM 700 C C . VAL A 1 92 ? 31.332 3.036 2.023 1.00 35.75 92 VAL A C 1
ATOM 702 O O . VAL A 1 92 ? 30.493 2.174 1.772 1.00 35.75 92 VAL A O 1
ATOM 705 N N . ALA A 1 93 ? 32.462 3.157 1.326 1.00 40.50 93 ALA A N 1
ATOM 706 C CA . ALA A 1 93 ? 33.056 2.098 0.541 1.00 40.50 93 ALA A CA 1
ATOM 707 C C . ALA A 1 93 ? 33.183 0.807 1.365 1.00 40.50 93 ALA A C 1
ATOM 709 O O . ALA A 1 93 ? 33.738 0.815 2.459 1.00 40.50 93 ALA A O 1
ATOM 710 N N . GLN A 1 94 ? 32.773 -0.304 0.756 1.00 49.69 94 GLN A N 1
ATOM 711 C CA . GLN A 1 94 ? 33.320 -1.629 1.022 1.00 49.69 94 GLN A CA 1
ATOM 712 C C . GLN A 1 94 ? 33.187 -2.134 2.470 1.00 49.69 94 GLN A C 1
ATOM 714 O O . GLN A 1 94 ? 34.151 -2.085 3.231 1.00 49.69 94 GLN A O 1
ATOM 719 N N . GLN A 1 95 ? 32.050 -2.755 2.802 1.00 35.50 95 GLN A N 1
ATOM 720 C CA . GLN A 1 95 ? 32.029 -3.932 3.683 1.00 35.50 95 GLN A CA 1
ATOM 721 C C . GLN A 1 95 ? 30.666 -4.649 3.661 1.00 35.50 95 GLN A C 1
ATOM 723 O O . GLN A 1 95 ? 29.640 -4.087 4.016 1.00 35.50 95 GLN A O 1
ATOM 728 N N . ASN A 1 96 ? 30.696 -5.913 3.228 1.00 40.59 96 ASN A N 1
ATOM 729 C CA . ASN A 1 96 ? 29.867 -7.027 3.702 1.00 40.59 96 ASN A CA 1
ATOM 730 C C . ASN A 1 96 ? 28.345 -6.797 3.835 1.00 40.59 96 ASN A C 1
ATOM 732 O O . ASN A 1 96 ? 27.809 -6.851 4.932 1.00 40.59 96 ASN A O 1
ATOM 736 N N . ALA A 1 97 ? 27.622 -6.660 2.719 1.00 44.16 97 ALA A N 1
ATOM 737 C CA . ALA A 1 97 ? 26.149 -6.636 2.709 1.00 44.16 97 ALA A CA 1
ATOM 738 C C . ALA A 1 97 ? 25.517 -7.977 2.269 1.00 44.16 97 ALA A C 1
ATOM 740 O O . ALA A 1 97 ? 24.457 -7.998 1.645 1.00 44.16 97 ALA A O 1
ATOM 741 N N . SER A 1 98 ? 26.179 -9.111 2.532 1.00 46.94 98 SER A N 1
ATOM 742 C CA . SER A 1 98 ? 25.615 -10.444 2.259 1.00 46.94 98 SER A CA 1
ATOM 743 C C . SER A 1 98 ? 24.814 -11.024 3.429 1.00 46.94 98 SER A C 1
ATOM 745 O O . SER A 1 98 ? 24.245 -12.100 3.274 1.00 46.94 98 SER A O 1
ATOM 747 N N . THR A 1 99 ? 24.740 -10.339 4.573 1.00 46.59 99 THR A N 1
ATOM 748 C CA . THR A 1 99 ? 24.020 -10.820 5.767 1.00 46.59 99 THR A CA 1
ATOM 749 C C . THR A 1 99 ? 22.650 -10.175 5.987 1.00 46.59 99 THR A C 1
ATOM 751 O O . THR A 1 99 ? 21.781 -10.826 6.554 1.00 46.59 99 THR A O 1
ATOM 754 N N . ASP A 1 100 ? 22.373 -8.996 5.423 1.00 50.91 100 ASP A N 1
ATOM 755 C CA . ASP A 1 100 ? 21.092 -8.308 5.684 1.00 50.91 100 ASP A CA 1
ATOM 756 C C . ASP A 1 100 ? 19.992 -8.632 4.665 1.00 50.91 100 ASP A C 1
ATOM 758 O O . ASP A 1 100 ? 18.816 -8.365 4.896 1.00 50.91 100 ASP A O 1
ATOM 762 N N . ILE A 1 101 ? 20.325 -9.242 3.525 1.00 53.16 101 ILE A N 1
ATOM 763 C CA . ILE A 1 101 ? 19.322 -9.559 2.495 1.00 53.16 101 ILE A CA 1
ATOM 764 C C . ILE A 1 101 ? 18.459 -10.748 2.935 1.00 53.16 101 ILE A C 1
ATOM 766 O O . ILE A 1 101 ? 17.258 -10.753 2.677 1.00 53.16 101 ILE A O 1
ATOM 770 N N . SER A 1 102 ? 19.037 -11.729 3.637 1.00 48.88 102 SER A N 1
ATOM 771 C CA . SER A 1 102 ? 18.275 -12.820 4.252 1.00 48.88 102 SER A CA 1
ATOM 772 C C . SER A 1 102 ? 17.461 -12.360 5.453 1.00 48.88 102 SER A C 1
ATOM 774 O O . SER A 1 102 ? 16.405 -12.935 5.670 1.00 48.88 102 SER A O 1
ATOM 776 N N . GLU A 1 103 ? 17.891 -11.325 6.182 1.00 50.75 103 GLU A N 1
ATOM 777 C CA . GLU A 1 103 ? 17.106 -10.739 7.275 1.00 50.75 103 GLU A CA 1
ATOM 778 C C . GLU A 1 103 ? 15.973 -9.842 6.767 1.00 50.75 103 GLU A C 1
ATOM 780 O O . GLU A 1 103 ? 14.860 -9.930 7.261 1.00 50.75 103 GLU A O 1
ATOM 785 N N . ILE A 1 104 ? 16.165 -9.061 5.702 1.00 52.78 104 ILE A N 1
ATOM 786 C CA . ILE A 1 104 ? 15.082 -8.261 5.100 1.00 52.78 104 ILE A CA 1
ATOM 787 C C . ILE A 1 104 ? 14.091 -9.159 4.333 1.00 52.78 104 ILE A C 1
ATOM 789 O O . ILE A 1 104 ? 12.877 -8.922 4.354 1.00 52.78 104 ILE A O 1
ATOM 793 N N . LEU A 1 105 ? 14.576 -10.230 3.688 1.00 50.06 105 LEU A N 1
ATOM 794 C CA . LEU A 1 105 ? 13.715 -11.253 3.081 1.00 50.06 105 LEU A CA 1
ATOM 795 C C . LEU A 1 105 ? 13.046 -12.142 4.133 1.00 50.06 105 LEU A C 1
ATOM 797 O O . LEU A 1 105 ? 11.894 -12.529 3.935 1.00 50.06 105 LEU A O 1
ATOM 801 N N . SER A 1 106 ? 13.698 -12.422 5.266 1.00 45.41 106 SER A N 1
ATOM 802 C CA . SER A 1 106 ? 13.026 -13.072 6.388 1.00 45.41 106 SER A CA 1
ATOM 803 C C . SER A 1 106 ? 12.020 -12.124 7.029 1.00 45.41 106 SER A C 1
ATOM 805 O O . SER A 1 106 ? 10.928 -12.577 7.308 1.00 45.41 106 SER A O 1
ATOM 807 N N . MET A 1 107 ? 12.235 -10.806 7.096 1.00 41.19 107 MET A N 1
ATOM 808 C CA . MET A 1 107 ? 11.201 -9.848 7.526 1.00 41.19 107 MET A CA 1
ATOM 809 C C . MET A 1 107 ? 9.977 -9.811 6.592 1.00 41.19 107 MET A C 1
ATOM 811 O O . MET A 1 107 ? 8.875 -9.489 7.036 1.00 41.19 107 MET A O 1
ATOM 815 N N . THR A 1 108 ? 10.128 -10.179 5.313 1.00 43.94 108 THR A N 1
ATOM 816 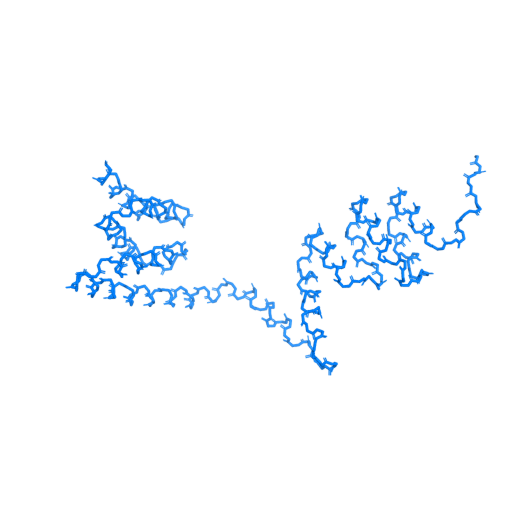C CA . THR A 1 108 ? 8.990 -10.349 4.388 1.00 43.94 108 THR A CA 1
ATOM 817 C C . THR A 1 108 ? 8.372 -11.752 4.433 1.00 43.94 108 THR A C 1
ATOM 819 O O . THR A 1 108 ? 7.183 -11.887 4.138 1.00 43.94 108 THR A O 1
ATOM 822 N N . ALA A 1 109 ? 9.119 -12.774 4.865 1.00 40.91 109 ALA A N 1
ATOM 823 C CA . ALA A 1 109 ? 8.603 -14.113 5.176 1.00 40.91 109 ALA A CA 1
ATOM 824 C C . ALA A 1 109 ? 7.991 -14.220 6.594 1.00 40.91 109 ALA A C 1
ATOM 826 O O . ALA A 1 109 ? 7.124 -15.053 6.831 1.00 40.91 109 ALA A O 1
ATOM 827 N N . VAL A 1 110 ? 8.340 -13.309 7.505 1.00 42.94 110 VAL A N 1
ATOM 828 C CA . VAL A 1 110 ? 7.843 -13.168 8.890 1.00 42.94 110 VAL A CA 1
ATOM 829 C C . VAL A 1 110 ? 6.441 -12.529 8.936 1.00 42.94 110 VAL A C 1
ATOM 831 O O . VAL A 1 110 ? 5.895 -12.207 9.991 1.00 42.94 110 VAL A O 1
ATOM 834 N N . LYS A 1 111 ? 5.758 -12.416 7.791 1.00 43.12 111 LYS A N 1
ATOM 835 C CA . LYS A 1 111 ? 4.386 -11.892 7.714 1.00 43.12 111 LYS A CA 1
ATOM 836 C C . LYS A 1 111 ? 3.336 -12.788 8.393 1.00 43.12 111 LYS A C 1
ATOM 838 O O . LYS A 1 111 ? 2.179 -12.388 8.452 1.00 43.12 111 LYS A O 1
ATOM 843 N N . GLN A 1 112 ? 3.706 -13.962 8.910 1.00 41.75 112 GLN A N 1
ATOM 844 C CA . GLN A 1 112 ? 2.816 -14.802 9.722 1.00 41.75 112 GLN A CA 1
ATOM 845 C C . GLN A 1 112 ? 3.172 -14.854 11.214 1.00 41.75 112 GLN A C 1
ATOM 847 O O . GLN A 1 112 ? 2.252 -14.977 12.015 1.00 41.75 112 GLN A O 1
ATOM 852 N N . GLU A 1 113 ? 4.437 -14.682 11.609 1.00 41.22 113 GLU A N 1
ATOM 853 C CA . GLU A 1 113 ? 4.829 -14.757 13.030 1.00 41.22 113 GLU A CA 1
ATOM 854 C C . GLU A 1 113 ? 4.719 -13.396 13.739 1.00 41.22 113 GLU A C 1
ATOM 856 O O . GLU A 1 113 ? 4.137 -13.319 14.819 1.00 41.22 113 GLU A O 1
ATOM 861 N N . ASN A 1 114 ? 5.085 -12.285 13.082 1.00 50.72 114 ASN A N 1
ATOM 862 C CA . ASN A 1 114 ? 4.898 -10.941 13.655 1.00 50.72 114 ASN A CA 1
ATOM 863 C C . ASN A 1 114 ? 3.434 -10.488 13.692 1.00 50.72 114 ASN A C 1
ATOM 865 O O . ASN A 1 114 ? 3.118 -9.520 14.376 1.00 50.72 114 ASN A O 1
ATOM 869 N N . LEU A 1 115 ? 2.525 -11.142 12.959 1.00 44.50 115 LEU A N 1
ATOM 870 C CA . LEU A 1 115 ? 1.102 -10.818 13.069 1.00 44.50 115 LEU A CA 1
ATOM 871 C C . LEU A 1 115 ? 0.595 -11.092 14.478 1.00 44.50 115 LEU A C 1
ATOM 873 O O . LEU A 1 115 ? -0.226 -10.322 14.947 1.00 44.50 115 LEU A O 1
ATOM 877 N N . VAL A 1 116 ? 1.083 -12.132 15.157 1.00 51.56 116 VAL A N 1
ATOM 878 C CA . VAL A 1 116 ? 0.625 -12.473 16.509 1.00 51.56 116 VAL A CA 1
ATOM 879 C C . VAL A 1 116 ? 1.124 -11.449 17.519 1.00 51.56 116 VAL A C 1
ATOM 881 O O . VAL A 1 116 ? 0.316 -10.954 18.294 1.00 51.56 116 VAL A O 1
ATOM 884 N N . ASP A 1 117 ? 2.392 -11.043 17.450 1.00 56.38 117 ASP A N 1
ATOM 885 C CA . ASP A 1 117 ? 2.949 -10.027 18.353 1.00 56.38 117 ASP A CA 1
ATOM 886 C C . ASP A 1 117 ? 2.395 -8.624 18.071 1.00 56.38 117 ASP A C 1
ATOM 888 O O . ASP A 1 117 ? 2.117 -7.864 18.999 1.00 56.38 117 ASP A O 1
ATOM 892 N N . VAL A 1 118 ? 2.152 -8.284 16.800 1.00 56.00 118 VAL A N 1
ATOM 893 C CA . VAL A 1 118 ? 1.488 -7.030 16.414 1.00 56.00 118 VAL A CA 1
ATOM 894 C C . VAL A 1 118 ? 0.019 -7.051 16.831 1.00 56.00 118 VAL A C 1
ATOM 896 O O . VAL A 1 118 ? -0.452 -6.080 17.411 1.00 56.00 118 VAL A O 1
ATOM 899 N N . VAL A 1 119 ? -0.707 -8.150 16.613 1.00 54.09 119 VAL A N 1
ATOM 900 C CA . VAL A 1 119 ? -2.094 -8.320 17.076 1.00 54.09 119 VAL A CA 1
ATOM 901 C C . VAL A 1 119 ? -2.156 -8.281 18.599 1.00 54.09 119 VAL A C 1
ATOM 903 O O . VAL A 1 119 ? -3.004 -7.588 19.143 1.00 54.09 119 VAL A O 1
ATOM 906 N N . GLN A 1 120 ? -1.240 -8.935 19.307 1.00 57.44 120 GLN A N 1
ATOM 907 C CA . GLN A 1 120 ? -1.176 -8.929 20.768 1.00 57.44 120 GLN A CA 1
ATOM 908 C C . GLN A 1 120 ? -0.805 -7.544 21.315 1.00 57.44 120 GLN A C 1
ATOM 910 O O . GLN A 1 120 ? -1.388 -7.099 22.307 1.00 57.44 120 GLN A O 1
ATOM 915 N N . GLY A 1 121 ? 0.099 -6.832 20.641 1.00 66.75 121 GLY A N 1
ATOM 916 C CA . GLY A 1 121 ? 0.401 -5.427 20.896 1.00 66.75 121 GLY A CA 1
ATOM 917 C C . GLY A 1 121 ? -0.827 -4.541 20.700 1.00 66.75 121 GLY A C 1
ATOM 918 O O . GLY A 1 121 ? -1.132 -3.736 21.576 1.00 66.75 121 GLY A O 1
ATOM 919 N N . ILE A 1 122 ? -1.590 -4.746 19.621 1.00 63.78 122 ILE A N 1
ATOM 920 C CA . ILE A 1 122 ? -2.845 -4.029 19.363 1.00 63.78 122 ILE A CA 1
ATOM 921 C C . ILE A 1 122 ? -3.914 -4.382 20.407 1.00 63.78 122 ILE A C 1
ATOM 923 O O . ILE A 1 122 ? -4.612 -3.485 20.862 1.00 63.78 122 ILE A O 1
ATOM 927 N N . VAL A 1 123 ? -4.024 -5.635 20.858 1.00 65.25 123 VAL A N 1
ATOM 928 C CA . VAL A 1 123 ? -4.961 -6.037 21.924 1.00 65.25 123 VAL A CA 1
ATOM 929 C C . VAL A 1 123 ? -4.615 -5.350 23.247 1.00 65.25 123 VAL A C 1
ATOM 931 O O . VAL A 1 123 ? -5.509 -4.855 23.937 1.00 65.25 123 VAL A O 1
ATOM 934 N N . LYS A 1 124 ? -3.328 -5.297 23.613 1.00 73.06 124 LYS A N 1
ATOM 935 C CA . LYS A 1 124 ? -2.875 -4.610 24.830 1.00 73.06 124 LYS A CA 1
ATOM 936 C C . LYS A 1 124 ? -3.112 -3.101 24.729 1.00 73.06 124 LYS A C 1
ATOM 938 O O . LYS A 1 124 ? -3.693 -2.513 25.636 1.00 73.06 124 LYS A O 1
ATOM 943 N N . PHE A 1 125 ? -2.756 -2.518 23.589 1.00 75.88 125 PHE A N 1
ATOM 944 C CA . PHE A 1 125 ? -3.001 -1.117 23.261 1.00 75.88 125 PHE A CA 1
ATOM 945 C C . PHE A 1 125 ? -4.495 -0.774 23.298 1.00 75.88 125 PHE A C 1
ATOM 947 O O . PHE A 1 125 ? -4.893 0.249 23.839 1.00 75.88 125 PHE A O 1
ATOM 954 N N . ALA A 1 126 ? -5.352 -1.657 22.794 1.00 74.19 126 ALA A N 1
ATOM 955 C CA . ALA A 1 126 ? -6.792 -1.462 22.800 1.00 74.19 126 ALA A CA 1
ATOM 956 C C . ALA A 1 126 ? -7.380 -1.443 24.208 1.00 74.19 126 ALA A C 1
ATOM 958 O O . ALA A 1 126 ? -8.283 -0.657 24.478 1.00 74.19 126 ALA A O 1
ATOM 959 N N . LYS A 1 127 ? -6.856 -2.277 25.111 1.00 76.88 127 LYS A N 1
ATOM 960 C CA . LYS A 1 127 ? -7.260 -2.265 26.518 1.00 76.88 127 LYS A CA 1
ATOM 961 C C . LYS A 1 127 ? -6.875 -0.946 27.193 1.00 76.88 127 LYS A C 1
ATOM 963 O O . LYS A 1 127 ? -7.725 -0.320 27.810 1.00 76.88 127 LYS A O 1
ATOM 968 N N . GLU A 1 128 ? -5.640 -0.492 26.991 1.00 80.94 128 GLU A N 1
ATOM 969 C CA . GLU A 1 128 ? -5.155 0.788 27.527 1.00 80.94 128 GLU A CA 1
ATOM 970 C C . GLU A 1 128 ? -5.958 1.982 26.982 1.00 80.94 128 GLU A C 1
ATOM 972 O O . GLU A 1 128 ? -6.281 2.907 27.723 1.00 80.94 128 GLU A O 1
ATOM 977 N N . PHE A 1 129 ? -6.345 1.951 25.704 1.00 81.12 129 PHE A N 1
ATOM 978 C CA . PHE A 1 129 ? -7.202 2.979 25.112 1.00 81.12 129 PHE A CA 1
ATOM 979 C C . PHE A 1 129 ? -8.630 2.940 25.650 1.00 81.12 129 PHE A C 1
ATOM 981 O O . PHE A 1 129 ? -9.225 3.996 25.826 1.00 81.12 129 PHE A O 1
ATOM 988 N N . MET A 1 130 ? -9.184 1.760 25.929 1.00 78.31 130 MET A N 1
ATOM 989 C CA . MET A 1 130 ? -10.504 1.646 26.555 1.00 78.31 130 MET A CA 1
ATOM 990 C C . MET A 1 130 ? -10.500 2.228 27.968 1.00 78.31 130 MET A C 1
ATOM 992 O O . MET A 1 130 ? -11.386 3.022 28.275 1.00 78.31 130 MET A O 1
ATOM 996 N N . ASP A 1 131 ? -9.471 1.923 28.762 1.00 83.88 131 ASP A N 1
ATOM 997 C CA . ASP A 1 131 ? -9.288 2.494 30.101 1.00 83.88 131 ASP A CA 1
ATOM 998 C C . ASP A 1 131 ? -9.101 4.026 30.033 1.00 83.88 131 ASP A C 1
ATOM 1000 O O . ASP A 1 131 ? -9.660 4.766 30.844 1.00 83.88 131 ASP A O 1
ATOM 1004 N N . LEU A 1 132 ? -8.373 4.525 29.023 1.00 83.31 132 LEU A N 1
ATOM 1005 C CA . LEU A 1 132 ? -8.217 5.960 28.761 1.00 83.31 132 LEU A CA 1
ATOM 1006 C C . LEU A 1 132 ? -9.542 6.628 28.368 1.00 83.31 132 LEU A C 1
ATOM 1008 O O . LEU A 1 132 ? -9.817 7.731 28.832 1.00 83.31 132 LEU A O 1
ATOM 1012 N N . ILE A 1 133 ? -10.353 5.986 27.523 1.00 82.94 133 ILE A N 1
ATOM 1013 C CA . ILE A 1 133 ? -11.679 6.486 27.134 1.00 82.94 133 ILE A CA 1
ATOM 1014 C C . ILE A 1 133 ? -12.591 6.532 28.360 1.00 82.94 133 ILE A C 1
ATOM 1016 O O . ILE A 1 133 ? -13.229 7.550 28.585 1.00 82.94 133 ILE A O 1
ATOM 1020 N N . ASP A 1 134 ? -12.599 5.488 29.192 1.00 82.62 134 ASP A N 1
ATOM 1021 C CA . ASP A 1 134 ? -13.411 5.458 30.413 1.00 82.62 134 ASP A CA 1
ATOM 1022 C C . ASP A 1 134 ? -12.993 6.555 31.406 1.00 82.62 134 ASP A C 1
ATOM 1024 O O . ASP A 1 134 ? -13.844 7.223 31.996 1.00 82.62 134 ASP A O 1
ATOM 1028 N N . ALA A 1 135 ? -11.689 6.811 31.545 1.00 82.56 135 ALA A N 1
ATOM 1029 C CA . ALA A 1 135 ? -11.185 7.929 32.339 1.00 82.56 135 ALA A CA 1
ATOM 1030 C C . ALA A 1 135 ? -11.545 9.297 31.726 1.00 82.56 135 ALA A C 1
ATOM 1032 O O . ALA A 1 135 ? -11.895 10.230 32.453 1.00 82.56 135 ALA A O 1
ATOM 1033 N N . ALA A 1 136 ? -11.483 9.433 30.400 1.00 79.62 136 ALA A N 1
ATOM 1034 C CA . ALA A 1 136 ? -11.850 10.657 29.691 1.00 79.62 136 ALA A CA 1
ATOM 1035 C C . ALA A 1 136 ? -13.358 10.948 29.799 1.00 79.62 136 ALA A C 1
ATOM 1037 O O . ALA A 1 136 ? -13.744 12.083 30.073 1.00 79.62 136 ALA A O 1
ATOM 1038 N N . ASP A 1 137 ? -14.207 9.930 29.683 1.00 78.12 137 ASP A N 1
ATOM 1039 C CA . ASP A 1 137 ? -15.657 10.045 29.854 1.00 78.12 137 ASP A CA 1
ATOM 1040 C C . ASP A 1 137 ? -16.021 10.396 31.301 1.00 78.12 137 ASP A C 1
ATOM 1042 O O . ASP A 1 137 ? -16.816 11.308 31.536 1.00 78.12 137 ASP A O 1
ATOM 1046 N N . ALA A 1 138 ? -15.374 9.760 32.286 1.00 81.38 138 ALA A N 1
ATOM 1047 C CA . ALA A 1 138 ? -15.566 10.072 33.705 1.00 81.38 138 ALA A CA 1
ATOM 1048 C C . ALA A 1 138 ? -15.133 11.502 34.073 1.00 81.38 138 ALA A C 1
ATOM 1050 O O . ALA A 1 138 ? -15.674 12.098 35.004 1.00 81.38 138 ALA A O 1
ATOM 1051 N N . THR A 1 139 ? -14.167 12.062 33.343 1.00 80.00 139 THR A N 1
ATOM 1052 C CA . THR A 1 139 ? -13.674 13.434 33.538 1.00 80.00 139 THR A CA 1
ATOM 1053 C C . THR A 1 139 ? -14.376 14.464 32.647 1.00 80.00 139 THR A C 1
ATOM 1055 O O . THR A 1 139 ? -14.067 15.652 32.733 1.00 80.00 139 THR A O 1
ATOM 1058 N N . GLY A 1 140 ? -15.332 14.046 31.808 1.00 77.06 140 GLY A N 1
ATOM 1059 C CA . GLY A 1 140 ? -16.052 14.924 30.881 1.00 77.06 140 GLY A CA 1
ATOM 1060 C C . GLY A 1 140 ? -15.206 15.434 29.706 1.00 77.06 140 GLY A C 1
ATOM 1061 O O . GLY A 1 140 ? -15.597 16.385 29.030 1.00 77.06 140 GLY A O 1
ATOM 1062 N N . GLN A 1 141 ? -14.049 14.823 29.439 1.00 77.69 141 GLN A N 1
ATOM 1063 C CA . GLN A 1 141 ? -13.138 15.185 28.352 1.00 77.69 141 GLN A CA 1
ATOM 1064 C C . GLN A 1 141 ? -13.552 14.528 27.027 1.00 77.69 141 GLN A C 1
ATOM 1066 O O . GLN A 1 141 ? -12.844 13.686 26.468 1.00 77.69 141 GLN A O 1
ATOM 1071 N N . ALA A 1 142 ? -14.700 14.957 26.495 1.00 73.94 142 ALA A N 1
ATOM 1072 C CA . ALA A 1 142 ? -15.310 14.376 25.297 1.00 73.94 142 ALA A CA 1
ATOM 1073 C C . ALA A 1 142 ? -14.398 14.403 24.054 1.00 73.94 142 ALA A C 1
ATOM 1075 O O . ALA A 1 142 ? -14.476 13.506 23.218 1.00 73.94 142 ALA A O 1
ATOM 1076 N N . ASP A 1 143 ? -13.514 15.395 23.922 1.00 74.56 143 ASP A N 1
ATOM 1077 C CA . ASP A 1 143 ? -12.601 15.500 22.776 1.00 74.56 143 ASP A CA 1
ATOM 1078 C C . ASP A 1 143 ? -11.476 14.458 22.818 1.00 74.56 143 ASP A C 1
ATOM 1080 O O . ASP A 1 143 ? -11.116 13.891 21.784 1.00 74.56 143 ASP A O 1
ATOM 1084 N N . ILE A 1 144 ? -10.961 14.158 24.014 1.00 77.31 144 ILE A N 1
ATOM 1085 C CA . ILE A 1 144 ? -9.911 13.152 24.224 1.00 77.31 144 ILE A CA 1
ATOM 1086 C C . ILE A 1 144 ? -10.498 11.751 24.068 1.00 77.31 144 ILE A C 1
ATOM 1088 O O . ILE A 1 144 ? -9.914 10.931 23.357 1.00 77.31 144 ILE A O 1
ATOM 1092 N N . ALA A 1 145 ? -11.681 11.504 24.642 1.00 74.06 145 ALA A N 1
ATOM 1093 C CA . ALA A 1 145 ? -12.426 10.262 24.443 1.00 74.06 145 ALA A CA 1
ATOM 1094 C C . ALA A 1 145 ? -12.674 10.008 22.950 1.00 74.06 145 ALA A C 1
ATOM 1096 O O . ALA A 1 145 ? -12.349 8.938 22.432 1.00 74.06 145 ALA A O 1
ATOM 1097 N N . ARG A 1 146 ? -13.149 11.027 22.221 1.00 74.88 146 ARG A N 1
ATOM 1098 C CA . ARG A 1 146 ? -13.416 10.945 20.780 1.00 74.88 146 ARG A CA 1
ATOM 1099 C C . ARG A 1 146 ? -12.152 10.646 19.975 1.00 74.88 146 ARG A C 1
ATOM 1101 O O . ARG A 1 146 ? -12.183 9.790 19.097 1.00 74.88 146 ARG A O 1
ATOM 1108 N N . GLU A 1 147 ? -11.032 11.306 20.256 1.00 79.19 147 GLU A N 1
ATOM 1109 C CA . GLU A 1 147 ? -9.779 11.065 19.528 1.00 79.19 147 GLU A CA 1
ATOM 1110 C C . GLU A 1 147 ? -9.179 9.681 1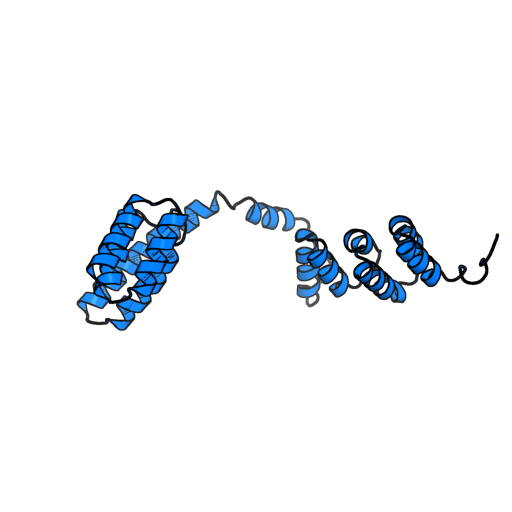9.832 1.00 79.19 147 GLU A C 1
ATOM 1112 O O . GLU A 1 147 ? -8.691 8.996 18.928 1.00 79.19 147 GLU A O 1
ATOM 1117 N N . ALA A 1 148 ? -9.284 9.218 21.079 1.00 79.62 148 ALA A N 1
ATOM 1118 C CA . ALA A 1 148 ? -8.903 7.864 21.468 1.00 79.62 148 ALA A CA 1
ATOM 1119 C C . ALA A 1 148 ? -9.773 6.806 20.762 1.00 79.62 148 ALA A C 1
ATOM 1121 O O . ALA A 1 148 ? -9.244 5.844 20.200 1.00 79.62 148 ALA A O 1
ATOM 1122 N N . LEU A 1 149 ? -11.087 7.031 20.687 1.00 80.00 149 LEU A N 1
ATOM 1123 C CA . LEU A 1 149 ? -12.039 6.190 19.953 1.00 80.00 149 LEU A CA 1
ATOM 1124 C C . LEU A 1 149 ? -11.721 6.088 18.464 1.00 80.00 149 LEU A C 1
ATOM 1126 O O . LEU A 1 149 ? -11.794 4.999 17.898 1.00 80.00 149 LEU A O 1
ATOM 1130 N N . LYS A 1 150 ? -11.315 7.189 17.823 1.00 79.50 150 LYS A N 1
ATOM 1131 C CA . LYS A 1 150 ? -10.916 7.180 16.406 1.00 79.50 150 LYS A CA 1
ATOM 1132 C C . LYS A 1 150 ? -9.718 6.272 16.155 1.00 79.50 150 LYS A C 1
ATOM 1134 O O . LYS A 1 150 ? -9.721 5.502 15.195 1.00 79.50 150 LYS A O 1
ATOM 1139 N N . ARG A 1 151 ? -8.704 6.349 17.018 1.00 81.06 151 ARG A N 1
ATOM 1140 C CA . ARG A 1 151 ? -7.498 5.511 16.924 1.00 81.06 151 ARG A CA 1
ATOM 1141 C C . ARG A 1 151 ? -7.817 4.045 17.196 1.00 81.06 151 ARG A C 1
ATOM 1143 O O . ARG A 1 151 ? -7.306 3.171 16.500 1.00 81.06 151 ARG A O 1
ATOM 1150 N N . LEU A 1 152 ? -8.711 3.785 18.145 1.00 79.25 152 LEU A N 1
ATOM 1151 C CA . LEU A 1 152 ? -9.168 2.441 18.481 1.00 79.25 152 LEU A CA 1
ATOM 1152 C C . LEU A 1 152 ? -9.994 1.803 17.351 1.00 79.25 152 LEU A C 1
ATOM 1154 O O . LEU A 1 152 ? -9.787 0.637 17.024 1.00 79.25 152 LEU A O 1
ATOM 1158 N N . ALA A 1 153 ? -10.877 2.566 16.703 1.00 73.38 153 ALA A N 1
ATOM 1159 C CA . ALA A 1 153 ? -11.643 2.103 15.546 1.00 73.38 153 ALA A CA 1
ATOM 1160 C C . ALA A 1 153 ? -10.732 1.769 14.351 1.00 73.38 153 ALA A C 1
ATOM 1162 O O . ALA A 1 153 ? -10.931 0.750 13.690 1.00 73.38 153 ALA A O 1
ATOM 1163 N N . ALA A 1 154 ? -9.690 2.575 14.115 1.00 74.06 154 ALA A N 1
ATOM 1164 C CA . ALA A 1 154 ? -8.676 2.286 13.101 1.00 74.06 154 ALA A CA 1
ATOM 1165 C C . ALA A 1 154 ? -7.894 0.998 13.420 1.00 74.06 154 ALA A C 1
ATOM 1167 O O . ALA A 1 154 ? -7.675 0.176 12.534 1.00 74.06 154 ALA A O 1
ATOM 1168 N N . ALA A 1 155 ? -7.537 0.780 14.689 1.00 72.19 155 ALA A N 1
ATOM 1169 C CA . ALA A 1 155 ? -6.892 -0.454 15.136 1.00 72.19 155 ALA A CA 1
ATOM 1170 C C . ALA A 1 155 ? -7.812 -1.685 14.993 1.00 72.19 155 ALA A C 1
ATOM 1172 O O . ALA A 1 155 ? -7.350 -2.763 14.626 1.00 72.19 155 ALA A O 1
ATOM 1173 N N . GLY A 1 156 ? -9.121 -1.515 15.204 1.00 68.50 156 GLY A N 1
ATOM 1174 C CA . GLY A 1 156 ? -10.138 -2.551 14.996 1.00 68.50 156 GLY A CA 1
ATOM 1175 C C . GLY A 1 156 ? -10.377 -2.951 13.540 1.00 68.50 156 GLY A C 1
ATOM 1176 O O . GLY A 1 156 ? -10.965 -4.001 13.295 1.00 68.50 156 GLY A O 1
ATOM 1177 N N . SER A 1 157 ? -9.890 -2.159 12.580 1.00 66.19 157 SER A N 1
ATOM 1178 C CA . SER A 1 157 ? -9.908 -2.496 11.149 1.00 66.19 157 SER A CA 1
ATOM 1179 C C . SER A 1 157 ? -8.885 -3.589 10.791 1.00 66.19 157 SER A C 1
ATOM 1181 O O . SER A 1 157 ? -8.986 -4.246 9.754 1.00 66.19 157 SER A O 1
ATOM 1183 N N . VAL A 1 158 ? -7.907 -3.851 11.666 1.00 68.44 158 VAL A N 1
ATOM 1184 C CA . VAL A 1 158 ? -6.921 -4.915 11.456 1.00 68.44 158 VAL A CA 1
ATOM 1185 C C . VAL A 1 158 ? -7.541 -6.277 11.796 1.00 68.44 158 VAL A C 1
ATOM 1187 O O . VAL A 1 158 ? -8.018 -6.518 12.906 1.00 68.44 158 VAL A O 1
ATOM 1190 N N . LYS A 1 159 ? -7.518 -7.201 10.829 1.00 60.81 159 LYS A N 1
ATOM 1191 C CA . LYS A 1 159 ? -8.084 -8.553 10.957 1.00 60.81 159 LYS A CA 1
ATOM 1192 C C . LYS A 1 159 ? -7.514 -9.301 12.166 1.00 60.81 159 LYS A C 1
ATOM 1194 O O . LYS A 1 159 ? -6.314 -9.546 12.232 1.00 60.81 159 LYS A O 1
ATOM 1199 N N . GLY A 1 160 ? -8.391 -9.696 13.092 1.00 63.91 160 GLY A N 1
ATOM 1200 C CA . GLY A 1 160 ? -8.027 -10.438 14.305 1.00 63.91 160 GLY A CA 1
ATOM 1201 C C . GLY A 1 160 ? -7.419 -9.593 15.430 1.00 63.91 160 GLY A C 1
ATOM 1202 O O . GLY A 1 160 ? -7.065 -10.152 16.463 1.00 63.91 160 GLY A O 1
ATOM 1203 N N . ALA A 1 161 ? -7.319 -8.270 15.266 1.00 63.31 161 ALA A N 1
ATOM 1204 C CA . ALA A 1 161 ? -6.654 -7.395 16.228 1.00 63.31 161 ALA A CA 1
ATOM 1205 C C . ALA A 1 161 ? -7.466 -7.115 17.498 1.00 63.31 161 ALA A C 1
ATOM 1207 O O . ALA A 1 161 ? -6.887 -6.811 18.535 1.00 63.31 161 ALA A O 1
ATOM 1208 N N . LEU A 1 162 ? -8.797 -7.229 17.444 1.00 66.88 162 LEU A N 1
ATOM 1209 C CA . LEU A 1 162 ? -9.679 -7.002 18.589 1.00 66.88 162 LEU A CA 1
ATOM 1210 C C . LEU A 1 162 ? -10.628 -8.183 18.789 1.00 66.88 162 LEU A C 1
ATOM 1212 O O . LEU A 1 162 ? -11.195 -8.722 17.841 1.00 66.88 162 LEU A O 1
ATOM 1216 N N . HIS A 1 163 ? -10.845 -8.557 20.051 1.00 71.06 163 HIS A N 1
ATOM 1217 C CA . HIS A 1 16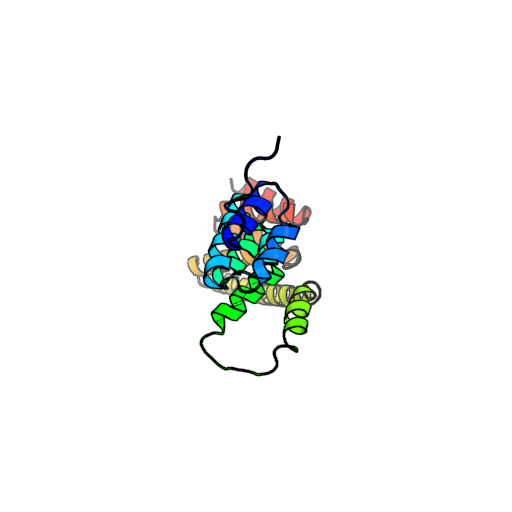3 ? -11.875 -9.528 20.414 1.00 71.06 163 HIS A CA 1
ATOM 1218 C C . HIS A 1 163 ? -13.275 -8.977 20.103 1.00 71.06 163 HIS A C 1
ATOM 1220 O O . HIS A 1 163 ? -13.536 -7.790 20.306 1.00 71.06 163 HIS A O 1
ATOM 1226 N N . GLY A 1 164 ? -14.214 -9.848 19.715 1.00 72.88 164 GLY A N 1
ATOM 1227 C CA . GLY A 1 164 ? -15.588 -9.452 19.367 1.00 72.88 164 GLY A CA 1
ATOM 1228 C C . GLY A 1 164 ? -16.323 -8.672 20.468 1.00 72.88 164 GLY A C 1
ATOM 1229 O O . GLY A 1 164 ? -17.125 -7.793 20.172 1.00 72.88 164 GLY A O 1
ATOM 1230 N N . HIS A 1 165 ? -16.003 -8.917 21.743 1.00 75.81 165 HIS A N 1
ATOM 1231 C CA . HIS A 1 165 ? -16.516 -8.121 22.868 1.00 75.81 165 HIS A CA 1
ATOM 1232 C C . HIS A 1 165 ? -16.041 -6.654 22.817 1.00 75.81 165 HIS A C 1
ATOM 1234 O O . HIS A 1 165 ? -16.841 -5.746 23.028 1.00 75.81 165 HIS A O 1
ATOM 1240 N N . VAL A 1 166 ? -14.765 -6.424 22.484 1.00 75.50 166 VAL A N 1
ATOM 1241 C CA . VAL A 1 166 ? -14.176 -5.080 22.405 1.00 75.50 166 VAL A CA 1
ATOM 1242 C C . VAL A 1 166 ? -14.774 -4.336 21.218 1.00 75.50 166 VAL A C 1
ATOM 1244 O O . VAL A 1 166 ? -15.192 -3.198 21.367 1.00 75.50 166 VAL A O 1
ATOM 1247 N N . LEU A 1 167 ? -14.918 -5.000 20.067 1.00 77.44 167 LEU A N 1
ATOM 1248 C CA . LEU A 1 167 ? -15.536 -4.418 18.869 1.00 77.44 167 LEU A CA 1
ATOM 1249 C C . LEU A 1 167 ? -16.977 -3.950 19.113 1.00 77.44 167 LEU A C 1
ATOM 1251 O O . LEU A 1 167 ? -17.351 -2.861 18.683 1.00 77.44 167 LEU A O 1
ATOM 1255 N N . LYS A 1 168 ? -17.770 -4.729 19.858 1.00 78.19 168 LYS A N 1
ATOM 1256 C CA . LYS A 1 168 ? -19.122 -4.323 20.274 1.00 78.19 168 LYS A CA 1
ATOM 1257 C C . LYS A 1 168 ? -19.096 -3.109 21.207 1.00 78.19 168 LYS A C 1
ATOM 1259 O O . LYS A 1 168 ? -19.920 -2.212 21.049 1.00 78.19 168 LYS A O 1
ATOM 1264 N N . GLY A 1 169 ? -18.141 -3.058 22.138 1.00 80.19 169 GLY A N 1
ATOM 1265 C CA . GLY A 1 169 ? -17.928 -1.901 23.012 1.00 80.19 169 GLY A CA 1
ATOM 1266 C C . GLY A 1 169 ? -17.548 -0.636 22.237 1.00 80.19 169 GLY A C 1
ATOM 1267 O O . GLY A 1 169 ? -18.113 0.427 22.483 1.00 80.19 169 GLY A O 1
ATOM 1268 N N . VAL A 1 170 ? -16.661 -0.757 21.245 1.00 81.00 170 VAL A N 1
ATOM 1269 C CA . VAL A 1 170 ? -16.274 0.352 20.358 1.00 81.00 170 VAL A CA 1
ATOM 1270 C C . VAL A 1 170 ? -17.462 0.838 19.533 1.00 81.00 170 VAL A C 1
ATOM 1272 O O . VAL A 1 170 ? -17.674 2.043 19.451 1.00 81.00 170 VAL A O 1
ATOM 1275 N N . ALA A 1 171 ? -18.266 -0.070 18.973 1.00 80.06 171 ALA A N 1
ATOM 1276 C CA . ALA A 1 171 ? -19.458 0.292 18.209 1.00 80.06 171 ALA A CA 1
ATOM 1277 C C . ALA A 1 171 ? -20.460 1.102 19.050 1.00 80.06 171 ALA A C 1
ATOM 1279 O O . ALA A 1 171 ? -20.906 2.156 18.608 1.00 80.06 171 ALA A O 1
ATOM 1280 N N . LEU A 1 172 ? -20.749 0.662 20.282 1.00 81.19 172 LEU A N 1
ATOM 1281 C CA . LEU A 1 172 ? -21.636 1.378 21.210 1.00 81.19 172 LEU A CA 1
ATOM 1282 C C . LEU A 1 172 ? -21.096 2.759 21.595 1.00 81.19 172 LEU A C 1
ATOM 1284 O O . LEU A 1 172 ? -21.853 3.724 21.654 1.00 81.19 172 LEU A O 1
ATOM 1288 N N . ARG A 1 173 ? -19.789 2.874 21.847 1.00 80.69 173 ARG A N 1
ATOM 1289 C CA . ARG A 1 173 ? -19.177 4.157 22.211 1.00 80.69 173 ARG A CA 1
ATOM 1290 C C . ARG A 1 173 ? -19.123 5.114 21.017 1.00 80.69 173 ARG A C 1
ATOM 1292 O O . ARG A 1 173 ? -19.487 6.272 21.171 1.00 80.69 173 ARG A O 1
ATOM 1299 N N . LEU A 1 174 ? -18.770 4.652 19.815 1.00 80.56 174 LEU A N 1
ATOM 1300 C CA . LEU A 1 174 ? -18.840 5.473 18.593 1.00 80.56 174 LEU A CA 1
ATOM 1301 C C . LEU A 1 174 ? -20.246 6.039 18.370 1.00 80.56 174 LEU A C 1
ATOM 1303 O O . LEU A 1 174 ? -20.389 7.218 18.051 1.00 80.56 174 LEU A O 1
ATOM 1307 N N . ALA A 1 175 ? -21.257 5.206 18.605 1.00 80.31 175 ALA A N 1
ATOM 1308 C CA . ALA A 1 175 ? -22.653 5.603 18.657 1.00 80.31 175 ALA A CA 1
ATOM 1309 C C . ALA A 1 175 ? -22.892 6.716 19.692 1.00 80.31 175 ALA A C 1
ATOM 1311 O O . ALA A 1 175 ? -23.290 7.818 19.325 1.00 80.31 175 ALA A O 1
ATOM 1312 N N . ASN A 1 176 ? -22.549 6.482 20.961 1.00 79.62 176 ASN A N 1
ATOM 1313 C CA . ASN A 1 176 ? -22.745 7.453 22.045 1.00 79.62 176 ASN A CA 1
ATOM 1314 C C . ASN A 1 176 ? -22.045 8.802 21.804 1.00 79.62 176 ASN A C 1
ATOM 1316 O O . ASN A 1 176 ? -22.565 9.841 22.203 1.00 79.62 176 ASN A O 1
ATOM 1320 N N . HIS A 1 177 ? -20.889 8.807 21.137 1.00 78.56 177 HIS A N 1
ATOM 1321 C CA . HIS A 1 177 ? -20.161 10.032 20.797 1.00 78.56 177 HIS A CA 1
ATOM 1322 C C . HIS A 1 177 ? -20.629 10.702 19.491 1.00 78.56 177 HIS A C 1
ATOM 1324 O O . HIS A 1 177 ? -20.100 11.761 19.143 1.00 78.56 177 HIS A O 1
ATOM 1330 N N . GLY A 1 178 ? -21.610 10.128 18.783 1.00 78.25 178 GLY A N 1
ATOM 1331 C CA . GLY A 1 178 ? -22.209 10.689 17.565 1.00 78.25 178 GLY A CA 1
ATOM 1332 C C . GLY A 1 178 ? -21.383 10.500 16.286 1.00 78.25 178 GLY A C 1
ATOM 1333 O O . GLY A 1 178 ? -21.620 11.178 15.290 1.00 78.25 178 GLY A O 1
ATOM 1334 N N . GLU A 1 179 ? -20.409 9.589 16.277 1.00 78.44 179 GLU A N 1
ATOM 1335 C CA . GLU A 1 179 ? -19.496 9.354 15.146 1.00 78.44 179 GLU A CA 1
ATOM 1336 C C . GLU A 1 179 ? -20.073 8.307 14.167 1.00 78.44 179 GLU A C 1
ATOM 1338 O O . GLU A 1 179 ? -19.488 7.247 13.925 1.00 78.44 179 GLU A O 1
ATOM 1343 N N . LEU A 1 180 ? -21.248 8.600 13.590 1.00 77.00 180 LEU A N 1
ATOM 1344 C CA . LEU A 1 180 ? -22.008 7.676 12.726 1.00 77.00 180 LEU A CA 1
ATOM 1345 C C . LEU A 1 180 ? -21.282 7.291 11.428 1.00 77.00 180 LEU A C 1
ATOM 1347 O O . LEU A 1 180 ? -21.430 6.169 10.946 1.00 77.00 180 LEU A O 1
ATOM 1351 N N . THR A 1 181 ? -20.475 8.192 10.864 1.00 80.38 181 THR A N 1
ATOM 1352 C CA . THR A 1 181 ? -19.662 7.910 9.667 1.00 80.38 181 THR A CA 1
ATOM 1353 C C . THR A 1 181 ? -18.603 6.853 9.960 1.00 80.38 181 THR A C 1
ATOM 1355 O O . THR A 1 181 ? -18.462 5.886 9.219 1.00 80.38 181 THR A O 1
ATOM 1358 N N . ARG A 1 182 ? -17.931 6.971 11.107 1.00 76.62 182 ARG A N 1
ATOM 1359 C CA . ARG A 1 182 ? -16.909 6.016 11.551 1.00 76.62 182 ARG A CA 1
ATOM 1360 C C . ARG A 1 182 ? -17.502 4.693 12.006 1.00 76.62 182 ARG A C 1
ATOM 1362 O O . ARG A 1 182 ? -16.851 3.661 11.866 1.00 76.62 182 ARG A O 1
ATOM 1369 N N . LEU A 1 183 ? -18.725 4.710 12.534 1.00 80.62 183 LEU A N 1
ATOM 1370 C CA . LEU A 1 183 ? -19.475 3.492 12.817 1.00 80.62 183 LEU A CA 1
ATOM 1371 C C . LEU A 1 183 ? -19.807 2.742 11.516 1.00 80.62 183 LEU A C 1
ATOM 1373 O O . LEU A 1 183 ? -19.594 1.535 11.453 1.00 80.62 183 LEU A O 1
ATOM 1377 N N . SER A 1 184 ? -20.235 3.448 10.465 1.00 81.31 184 SER A N 1
ATOM 1378 C CA . SER A 1 184 ? -20.460 2.860 9.135 1.00 81.31 184 SER A CA 1
ATOM 1379 C C . SER A 1 184 ? -19.171 2.293 8.526 1.00 81.31 184 SER A C 1
ATOM 1381 O O . SER A 1 184 ? -19.148 1.157 8.048 1.00 81.31 184 SER A O 1
ATOM 1383 N N . ASP A 1 185 ? -18.055 3.020 8.638 1.00 84.00 185 ASP A N 1
ATOM 1384 C CA . ASP A 1 185 ? -16.743 2.520 8.213 1.00 84.00 185 ASP A CA 1
ATOM 1385 C C . ASP A 1 185 ? -16.338 1.260 8.992 1.00 84.00 185 ASP A C 1
ATOM 1387 O O . ASP A 1 185 ? -15.838 0.295 8.409 1.00 84.00 185 ASP A O 1
ATOM 1391 N N . LEU A 1 186 ? -16.587 1.223 10.306 1.00 79.69 186 LEU A N 1
ATOM 1392 C CA . LEU A 1 186 ? -16.344 0.044 11.136 1.00 79.69 186 LEU A CA 1
ATOM 1393 C C . LEU A 1 186 ? -17.211 -1.144 10.690 1.00 79.69 186 LEU A C 1
ATOM 1395 O O . LEU A 1 186 ? -16.692 -2.253 10.587 1.00 79.69 186 LEU A O 1
ATOM 1399 N N . VAL A 1 187 ? -18.491 -0.931 10.370 1.00 82.00 187 VAL A N 1
ATOM 1400 C CA . VAL A 1 187 ? -19.393 -1.971 9.838 1.00 82.00 187 VAL A CA 1
ATOM 1401 C C . VAL A 1 187 ? -18.845 -2.551 8.537 1.00 82.00 187 VAL A C 1
ATOM 1403 O O . VAL A 1 187 ? -18.680 -3.768 8.435 1.00 82.00 187 VAL A O 1
ATOM 1406 N N . ASN A 1 188 ? -18.494 -1.699 7.572 1.00 83.56 188 ASN A N 1
ATOM 1407 C CA . ASN A 1 188 ? -17.937 -2.131 6.289 1.00 83.56 188 ASN A CA 1
ATOM 1408 C C . ASN A 1 188 ? -16.638 -2.928 6.477 1.00 83.56 188 ASN A C 1
ATOM 1410 O O . ASN A 1 188 ? -16.446 -3.969 5.847 1.00 83.56 188 ASN A O 1
ATOM 1414 N N . ASN A 1 189 ? -15.779 -2.497 7.401 1.00 78.81 189 ASN A N 1
ATOM 1415 C CA . ASN A 1 189 ? -14.542 -3.202 7.729 1.00 78.81 189 ASN A CA 1
ATOM 1416 C C . ASN A 1 189 ? -14.793 -4.554 8.420 1.00 78.81 189 ASN A C 1
ATOM 1418 O O . ASN A 1 189 ? -14.126 -5.540 8.123 1.00 78.81 189 ASN A O 1
ATOM 1422 N N . LEU A 1 190 ? -15.785 -4.660 9.305 1.00 75.56 190 LEU A N 1
ATOM 1423 C CA . LEU A 1 190 ? -16.127 -5.936 9.943 1.00 75.56 190 LEU A CA 1
ATOM 1424 C C . LEU A 1 190 ? -16.696 -6.948 8.938 1.00 75.56 190 LEU A C 1
ATOM 1426 O O . LEU A 1 190 ? -16.397 -8.143 9.040 1.00 75.56 190 LEU A O 1
ATOM 1430 N N . ILE A 1 191 ? -17.450 -6.478 7.937 1.00 79.50 191 ILE A N 1
ATOM 1431 C CA . ILE A 1 191 ? -17.946 -7.305 6.827 1.00 79.50 191 ILE A CA 1
ATOM 1432 C C . ILE A 1 191 ? -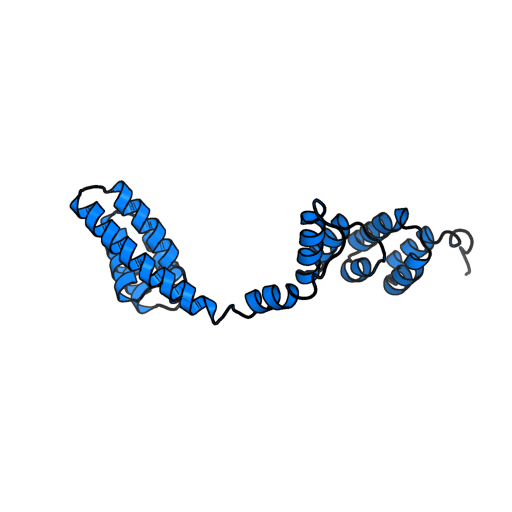16.775 -7.837 5.993 1.00 79.50 191 ILE A C 1
ATOM 1434 O O . ILE A 1 191 ? -16.708 -9.041 5.743 1.00 79.50 191 ILE A O 1
ATOM 1438 N N . THR A 1 192 ? -15.824 -6.981 5.604 1.00 77.88 192 THR A N 1
ATOM 1439 C CA . THR A 1 192 ? -14.669 -7.392 4.780 1.00 77.88 192 THR A CA 1
ATOM 1440 C C . THR A 1 192 ? -13.723 -8.337 5.522 1.00 77.88 192 THR A C 1
ATOM 1442 O O . THR A 1 192 ? -13.150 -9.247 4.920 1.00 77.88 192 THR A O 1
ATOM 1445 N N . VAL A 1 193 ? -13.584 -8.175 6.840 1.00 71.25 193 VAL A N 1
ATOM 1446 C CA . VAL A 1 193 ? -12.736 -9.024 7.689 1.00 71.25 193 VAL A CA 1
ATOM 1447 C C . VAL A 1 193 ? -13.369 -10.399 7.975 1.00 71.25 193 VAL A C 1
ATOM 1449 O O . VAL A 1 193 ? -12.640 -11.359 8.249 1.00 71.25 193 VAL A O 1
ATOM 1452 N N . GLY A 1 194 ? -14.694 -10.530 7.835 1.00 70.00 194 GLY A N 1
ATOM 1453 C CA . GLY A 1 194 ? -15.451 -11.769 8.060 1.00 70.00 194 GLY A CA 1
ATOM 1454 C C . GLY A 1 194 ? -16.077 -11.892 9.457 1.00 70.00 194 GLY A C 1
ATOM 1455 O O . GLY A 1 194 ? -16.537 -12.970 9.832 1.00 70.00 194 GLY A O 1
ATOM 1456 N N . HIS A 1 195 ? -16.130 -10.803 10.230 1.00 71.81 195 HIS A N 1
ATOM 1457 C CA . HIS A 1 195 ? -16.787 -10.734 11.541 1.00 71.81 195 HIS A CA 1
ATOM 1458 C C . HIS A 1 195 ? -18.276 -10.388 11.391 1.00 71.81 195 HIS A C 1
ATOM 1460 O O . HIS A 1 195 ? -18.745 -9.331 11.808 1.00 71.81 195 HIS A O 1
ATOM 1466 N N . GLY A 1 196 ? -19.039 -11.287 10.758 1.00 73.50 196 GLY A N 1
ATOM 1467 C CA . GLY A 1 196 ? -20.435 -11.026 10.380 1.00 73.50 196 GLY A CA 1
ATOM 1468 C C . GLY A 1 196 ? -21.388 -10.766 11.555 1.00 73.50 196 GLY A C 1
ATOM 1469 O O . GLY A 1 196 ? -22.338 -10.001 11.413 1.00 73.50 196 GLY A O 1
ATOM 1470 N N . ARG A 1 197 ? -21.135 -11.352 12.736 1.00 76.12 197 ARG A N 1
ATOM 1471 C CA . ARG A 1 197 ? -21.979 -11.145 13.930 1.00 76.12 197 ARG A CA 1
ATOM 1472 C C . ARG A 1 197 ? -21.752 -9.769 14.555 1.00 76.12 197 ARG A C 1
ATOM 1474 O O . ARG A 1 197 ? -22.702 -9.120 14.981 1.00 76.12 197 ARG A O 1
ATOM 1481 N N . GLU A 1 198 ? -20.501 -9.332 14.624 1.00 78.38 198 GLU A N 1
ATOM 1482 C CA . GLU A 1 198 ? -20.108 -8.015 15.121 1.00 78.38 198 GLU A CA 1
ATOM 1483 C C . GLU A 1 198 ? -20.507 -6.916 14.133 1.00 78.38 198 GLU A C 1
ATOM 1485 O O . GLU A 1 198 ? -20.996 -5.874 14.562 1.00 78.38 198 GLU A O 1
ATOM 1490 N N . ALA A 1 199 ? -20.384 -7.175 12.827 1.00 76.69 199 ALA A N 1
ATOM 1491 C CA . ALA A 1 199 ? -20.861 -6.283 11.775 1.00 76.69 199 ALA A CA 1
ATOM 1492 C C . ALA A 1 199 ? -22.375 -6.054 11.862 1.00 76.69 199 ALA A C 1
ATOM 1494 O O . ALA A 1 199 ? -22.811 -4.910 11.857 1.00 76.69 199 ALA A O 1
ATOM 1495 N N . ALA A 1 200 ? -23.171 -7.122 12.001 1.00 77.69 200 ALA A N 1
ATOM 1496 C CA . ALA A 1 200 ? -24.623 -7.012 12.144 1.00 77.69 200 ALA A CA 1
ATOM 1497 C C . ALA A 1 200 ? -25.024 -6.229 13.404 1.00 77.69 200 ALA A C 1
ATOM 1499 O O . ALA A 1 200 ? -25.966 -5.445 13.373 1.00 77.69 200 ALA A O 1
ATOM 1500 N N . PHE A 1 201 ? -24.288 -6.400 14.506 1.00 79.88 201 PHE A N 1
ATOM 1501 C CA . PHE A 1 201 ? -24.513 -5.636 15.732 1.00 79.88 201 PHE A CA 1
ATOM 1502 C C . PHE A 1 201 ? -24.180 -4.147 15.561 1.00 79.88 201 PHE A C 1
ATOM 1504 O O . PHE A 1 201 ? -24.981 -3.295 15.933 1.00 79.88 201 PHE A O 1
ATOM 1511 N N . ALA A 1 202 ? -23.024 -3.825 14.977 1.00 79.25 202 ALA A N 1
ATOM 1512 C CA . ALA A 1 202 ? -22.639 -2.441 14.712 1.00 79.25 202 ALA A CA 1
ATOM 1513 C C . ALA A 1 202 ? -23.579 -1.768 13.692 1.00 79.25 202 ALA A C 1
ATOM 1515 O O . ALA A 1 202 ? -23.911 -0.598 13.857 1.00 79.25 202 ALA A O 1
ATOM 1516 N N . ALA A 1 203 ? -24.065 -2.519 12.699 1.00 79.19 203 ALA A N 1
ATOM 1517 C CA . ALA A 1 203 ? -25.053 -2.057 11.727 1.00 79.19 203 ALA A CA 1
ATOM 1518 C C . ALA A 1 203 ? -26.412 -1.783 12.383 1.00 79.19 203 ALA A C 1
ATOM 1520 O O . ALA A 1 203 ? -27.001 -0.740 12.135 1.00 79.19 203 ALA A O 1
ATOM 1521 N N . ALA A 1 204 ? -26.869 -2.662 13.281 1.00 82.00 204 ALA A N 1
ATOM 1522 C CA . ALA A 1 204 ? -28.103 -2.444 14.033 1.00 82.00 204 ALA A CA 1
ATOM 1523 C C . ALA A 1 204 ? -28.021 -1.190 14.919 1.00 82.00 204 ALA A C 1
ATOM 1525 O O . ALA A 1 204 ? -28.975 -0.426 14.998 1.00 82.00 204 ALA A O 1
ATOM 1526 N N . ILE A 1 205 ? -26.873 -0.941 15.559 1.00 81.62 205 ILE A N 1
ATOM 1527 C CA . ILE A 1 205 ? -26.654 0.296 16.326 1.00 81.62 205 ILE A CA 1
ATOM 1528 C C . ILE A 1 205 ? -26.686 1.519 15.406 1.00 81.62 205 ILE A C 1
ATOM 1530 O O . ILE A 1 205 ? -27.282 2.533 15.759 1.00 81.62 205 ILE A O 1
ATOM 1534 N N . TRP A 1 206 ? -26.051 1.424 14.238 1.00 80.06 206 TRP A N 1
ATOM 1535 C CA . TRP A 1 206 ? -26.042 2.500 13.255 1.00 80.06 206 TRP A CA 1
ATOM 1536 C C . TRP A 1 206 ? -27.457 2.837 12.763 1.00 80.06 206 TRP A C 1
ATOM 1538 O O . TRP A 1 206 ? -27.808 4.011 12.726 1.00 80.06 206 TRP A O 1
ATOM 1548 N N . GLU A 1 207 ? -28.289 1.829 12.477 1.00 78.25 207 GLU A N 1
ATOM 1549 C CA . GLU A 1 207 ? -29.696 2.016 12.088 1.00 78.25 207 GLU A CA 1
ATOM 1550 C C . GLU A 1 207 ? -30.561 2.619 13.201 1.00 78.25 207 GLU A C 1
ATOM 1552 O O . GLU A 1 207 ? -31.459 3.397 12.909 1.00 78.25 207 GLU A O 1
ATOM 1557 N N . ILE A 1 208 ? -30.308 2.292 14.473 1.00 78.69 208 ILE A N 1
ATOM 1558 C CA . ILE A 1 208 ? -31.079 2.837 15.607 1.00 78.69 208 ILE A CA 1
ATOM 1559 C C . ILE A 1 208 ? -30.789 4.329 15.836 1.00 78.69 208 ILE A C 1
ATOM 1561 O O . ILE A 1 208 ? -31.623 5.041 16.394 1.00 78.69 208 ILE A O 1
ATOM 1565 N N . MET A 1 209 ? -29.598 4.796 15.462 1.00 72.00 209 MET A N 1
ATOM 1566 C CA . MET A 1 209 ? -29.158 6.174 15.696 1.00 72.00 209 MET A CA 1
ATOM 1567 C C . MET A 1 209 ? -29.330 7.113 14.498 1.00 72.00 209 MET A C 1
ATOM 1569 O O . MET A 1 209 ? -29.057 8.309 14.637 1.00 72.00 209 MET A O 1
ATOM 1573 N N . HIS A 1 210 ? -29.748 6.581 13.350 1.00 60.38 210 HIS A N 1
ATOM 1574 C CA . HIS A 1 210 ? -30.153 7.339 12.168 1.00 60.38 210 HIS A CA 1
ATOM 1575 C C . HIS A 1 210 ? -31.645 7.704 12.249 1.00 60.38 210 HIS A C 1
ATOM 1577 O O . HIS A 1 210 ? -32.010 8.785 11.727 1.00 60.38 210 HIS A O 1
#

Secondary structure (DSSP, 8-state):
-----SSTTSHHHHHHHHHHTT-HHHHHHHHTTS-GGGHHHHHHHHHHTT-HHHHTTSTT--HHHHHHHHHHTT-HHHHHHHHHHHHTTTS-S----SSHHHHHHHHHHTTTTHHHHHHHHHHHHHHHHHHHHHHHHHTT-HHHHHHHHHHHHHHHTSTTSS-HHHHHHHHHHHHHTT-HHHHHHHHHHHHHHT-HHHHHHHHHHHHHH-

Sequence (210 aa):
MCAHALALSHPGIRCRCLAAYGDAVSAVKWASRLGREHHDDLAQFMLGMGYATQALHLPGISKRLEFDLAMQSNDLKRALQCLLTMSNSRDVAQQNASTDISEILSMTAVKQENLVDVVQGIVKFAKEFMDLIDAADATGQADIAREALKRLAAAGSVKGALHGHVLKGVALRLANHGELTRLSDLVNNLITVGHGREAAFAAAIWEIMH

Organism: Iris pallida (NCBI:txid29817)

pLDDT: mean 71.51, std 13.47, range [35.5, 85.88]

Radius of gyration: 28.69 Å; chains: 1; bounding box: 64×30×87 Å

InterPro domains:
  IPR053290 TSET complex member [PTHR45521] (1-205)

Foldseek 3Di:
DDDDDPPCPQLLVVLLVCLVVVNNVVSLVSLVVPDLVCLQVSLVSNVVVVNLVSSLSRPNHDLVSNLVSCVSVVVVVSNVVSVVVVVCVPDDDDDDPPPCVVVVVVVVVCPPVVVVVVLVVLAVLLVVLVVVLVVCVVVVVLVSNVVSLLVNLVSLLDQNSYDLVSLLVSLVVCLVSPVLVSLVVSLVSCVVSVVPVSSVSSVVSSVVSD